Protein AF-A0A7S2FKW4-F1 (afdb_monomer_lite)

Organism: NCBI:txid236787

Structure (mmCIF, N/CA/C/O backbone):
data_AF-A0A7S2FKW4-F1
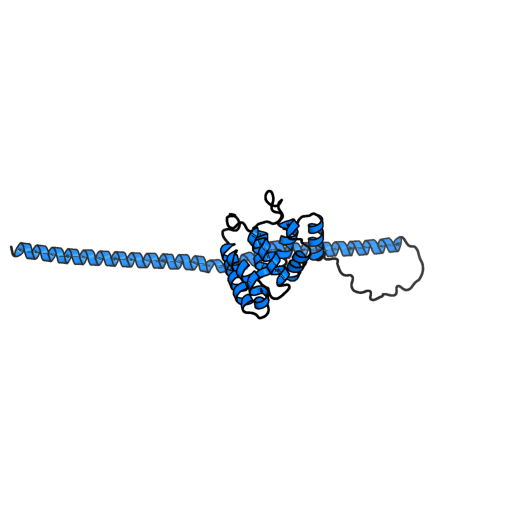#
_entry.id   AF-A0A7S2FKW4-F1
#
loop_
_atom_site.group_PDB
_atom_site.id
_atom_site.type_symbol
_atom_site.label_atom_id
_atom_site.label_alt_id
_atom_site.label_comp_id
_atom_site.label_asym_id
_atom_site.label_entity_id
_atom_site.label_seq_id
_atom_site.pdbx_PDB_ins_code
_atom_site.Cartn_x
_atom_site.Cartn_y
_atom_site.Cartn_z
_atom_site.occupancy
_atom_site.B_iso_or_equiv
_atom_site.auth_seq_id
_atom_site.auth_comp_id
_atom_site.auth_asym_id
_atom_site.auth_atom_id
_atom_site.pdbx_PDB_model_num
ATOM 1 N N . VAL A 1 1 ? -53.862 -26.832 60.196 1.00 65.62 1 VAL A N 1
ATOM 2 C CA . VAL A 1 1 ? -53.487 -25.485 59.704 1.00 65.62 1 VAL A CA 1
ATOM 3 C C . VAL A 1 1 ? -52.054 -25.126 60.102 1.00 65.62 1 VAL A C 1
ATOM 5 O O . VAL A 1 1 ? -51.226 -25.010 59.213 1.00 65.62 1 VAL A O 1
ATOM 8 N N . ALA A 1 2 ? -51.695 -25.104 61.393 1.00 74.69 2 ALA A N 1
ATOM 9 C CA . ALA A 1 2 ? -50.319 -24.783 61.817 1.00 74.69 2 ALA A CA 1
ATOM 10 C C . ALA A 1 2 ? -49.230 -25.761 61.304 1.00 74.69 2 ALA A C 1
ATOM 12 O O . ALA A 1 2 ? -48.167 -25.339 60.857 1.00 74.69 2 ALA A O 1
ATOM 13 N N . ALA A 1 3 ? -49.502 -27.074 61.305 1.00 78.06 3 ALA A N 1
ATOM 14 C CA . ALA A 1 3 ? -48.545 -28.080 60.823 1.00 78.06 3 ALA A CA 1
ATOM 15 C C . ALA A 1 3 ? -48.296 -28.006 59.301 1.00 78.06 3 ALA A C 1
ATOM 17 O O . ALA A 1 3 ? -47.189 -28.254 58.831 1.00 78.06 3 ALA A O 1
ATOM 18 N N . THR A 1 4 ? -49.321 -27.632 58.529 1.00 78.06 4 THR A N 1
ATOM 19 C CA . THR A 1 4 ? -49.238 -27.462 57.070 1.00 78.06 4 THR A CA 1
ATOM 20 C C . THR A 1 4 ? -48.454 -26.205 56.681 1.00 78.06 4 THR A C 1
ATOM 22 O O . THR A 1 4 ? -47.657 -26.261 55.749 1.00 78.06 4 THR A O 1
ATOM 25 N N . GLU A 1 5 ? -48.586 -25.104 57.428 1.00 83.25 5 GLU A N 1
ATOM 26 C CA . GLU A 1 5 ? -47.791 -23.881 57.214 1.00 83.25 5 GLU A CA 1
ATOM 27 C C . GLU A 1 5 ? -46.309 -24.069 57.582 1.00 83.25 5 GLU A C 1
ATOM 29 O O . GLU A 1 5 ? -45.418 -23.586 56.879 1.00 83.25 5 GLU A O 1
ATOM 34 N N . GLN A 1 6 ? -46.015 -24.837 58.638 1.00 86.06 6 GLN A N 1
ATOM 35 C CA . GLN A 1 6 ? -44.636 -25.210 58.979 1.00 86.06 6 GLN A CA 1
ATOM 36 C C . GLN A 1 6 ? -43.982 -26.097 57.912 1.00 86.06 6 GLN A C 1
ATOM 38 O O . GLN A 1 6 ? -42.795 -25.940 57.618 1.00 86.06 6 GLN A O 1
ATOM 43 N N . LEU A 1 7 ? -44.737 -27.018 57.309 1.00 86.44 7 LEU A N 1
ATOM 44 C CA . LEU A 1 7 ? -44.245 -27.850 56.209 1.00 86.44 7 LEU A CA 1
ATOM 45 C C . LEU A 1 7 ? -43.941 -27.017 54.960 1.00 86.44 7 LEU A C 1
ATOM 47 O O . LEU A 1 7 ? -42.866 -27.179 54.383 1.00 86.44 7 LEU A O 1
ATOM 51 N N . LEU A 1 8 ? -44.834 -26.092 54.594 1.00 87.56 8 LEU A N 1
ATOM 52 C CA . LEU A 1 8 ? -44.666 -25.216 53.432 1.00 87.56 8 LEU A CA 1
ATOM 53 C C . LEU A 1 8 ? -43.416 -24.332 53.568 1.00 87.56 8 LEU A C 1
ATOM 55 O O . LEU A 1 8 ? -42.546 -24.348 52.702 1.00 87.56 8 LEU A O 1
ATOM 59 N N . THR A 1 9 ? -43.260 -23.662 54.710 1.00 89.88 9 THR A N 1
ATOM 60 C CA . THR A 1 9 ? -42.086 -22.815 54.992 1.00 89.88 9 THR A CA 1
ATOM 61 C C . THR A 1 9 ? -40.782 -23.614 55.074 1.00 89.88 9 THR A C 1
ATOM 63 O O . THR A 1 9 ? -39.717 -23.134 54.675 1.00 89.88 9 THR A O 1
ATOM 66 N N . THR A 1 10 ? -40.835 -24.861 55.552 1.00 89.25 10 THR A N 1
ATOM 67 C CA . THR A 1 10 ? -39.671 -25.761 55.561 1.00 89.25 10 THR A CA 1
ATOM 68 C C . THR A 1 10 ? -39.293 -26.206 54.148 1.00 89.25 10 THR A C 1
ATOM 70 O O . THR A 1 10 ? -38.102 -26.255 53.823 1.00 89.25 10 THR A O 1
ATOM 73 N N . MET A 1 11 ? -40.281 -26.505 53.300 1.00 90.44 11 MET A N 1
ATOM 74 C CA . MET A 1 11 ? -40.066 -26.837 51.892 1.00 90.44 11 MET A CA 1
ATOM 75 C C . MET A 1 11 ? -39.492 -25.650 51.120 1.00 90.44 11 MET A C 1
ATOM 77 O O . MET A 1 11 ? -38.483 -25.834 50.447 1.00 90.44 11 MET A O 1
ATOM 81 N N . GLU A 1 12 ? -40.030 -24.441 51.291 1.00 89.50 12 GLU A N 1
ATOM 82 C CA . GLU A 1 12 ? -39.501 -23.215 50.678 1.00 89.50 12 GLU A CA 1
ATOM 83 C C . GLU A 1 12 ? -38.045 -22.966 51.072 1.00 89.50 12 GLU A C 1
ATOM 85 O O . GLU A 1 12 ? -37.191 -22.782 50.207 1.00 89.50 12 GLU A O 1
ATOM 90 N N . LYS A 1 13 ? -37.707 -23.063 52.366 1.00 91.50 13 LYS A N 1
ATOM 91 C CA . LYS A 1 13 ? -36.316 -22.916 52.829 1.00 91.50 13 LYS A CA 1
ATOM 92 C C . LYS A 1 13 ? -35.380 -23.959 52.225 1.00 91.50 13 LYS A C 1
ATOM 94 O O . LYS A 1 13 ? -34.220 -23.648 51.951 1.00 91.50 13 LYS A O 1
ATOM 99 N N . ARG A 1 14 ? -35.839 -25.204 52.057 1.00 90.06 14 ARG A N 1
ATOM 100 C CA . ARG A 1 14 ? -35.043 -26.275 51.437 1.00 90.06 14 ARG A CA 1
ATOM 101 C C . ARG A 1 14 ? -34.868 -26.045 49.940 1.00 90.06 14 ARG A C 1
ATOM 103 O O . ARG A 1 14 ? -33.741 -26.144 49.464 1.00 90.06 14 ARG A O 1
ATOM 110 N N . LEU A 1 15 ? -35.936 -25.677 49.238 1.00 90.69 15 LEU A N 1
ATOM 111 C CA . LEU A 1 15 ? -35.910 -25.326 47.820 1.00 90.69 15 LEU A CA 1
ATOM 112 C C . LEU A 1 15 ? -34.975 -24.147 47.573 1.00 90.69 15 LEU A C 1
ATOM 114 O O . LEU A 1 15 ? -34.072 -24.249 46.755 1.00 90.69 15 LEU A O 1
ATOM 118 N N . GLN A 1 16 ? -35.104 -23.071 48.344 1.00 90.44 16 GLN A N 1
ATOM 119 C CA . GLN A 1 16 ? -34.282 -21.879 48.186 1.00 90.44 16 GLN A CA 1
ATOM 120 C C . GLN A 1 16 ? -32.801 -22.169 48.449 1.00 90.44 16 GLN A C 1
ATOM 122 O O . GLN A 1 16 ? -31.945 -21.726 47.686 1.00 90.44 16 GLN A O 1
ATOM 127 N N . LYS A 1 17 ? -32.477 -22.972 49.472 1.00 90.12 17 LYS A N 1
ATOM 128 C CA . LYS A 1 17 ? -31.100 -23.435 49.709 1.00 90.12 17 LYS A CA 1
ATOM 129 C C . LYS A 1 17 ? -30.574 -24.301 48.563 1.00 90.12 17 LYS A C 1
ATOM 131 O O . LYS A 1 17 ? -29.445 -24.084 48.135 1.00 90.12 17 LYS A O 1
ATOM 136 N N . SER A 1 18 ? -31.382 -25.239 48.069 1.00 88.94 18 SER A N 1
ATOM 137 C CA . SER A 1 18 ? -31.011 -26.134 46.968 1.00 88.94 18 SER A CA 1
ATOM 138 C C . SER A 1 18 ? -30.759 -25.353 45.680 1.00 88.94 18 SER A C 1
ATOM 140 O O . SER A 1 18 ? -29.703 -25.492 45.075 1.00 88.94 18 SER A O 1
ATOM 142 N N . VAL A 1 19 ? -31.683 -24.466 45.306 1.00 90.75 19 VAL A N 1
ATOM 143 C CA . VAL A 1 19 ? -31.583 -23.624 44.108 1.00 90.75 19 VAL A CA 1
ATOM 144 C C . VAL A 1 19 ? -30.382 -22.684 44.204 1.00 90.75 19 VAL A C 1
ATOM 146 O O . VAL A 1 19 ? -29.618 -22.565 43.253 1.00 90.75 19 VAL A O 1
ATOM 149 N N . THR A 1 20 ? -30.145 -22.061 45.364 1.00 87.19 20 THR A N 1
ATOM 150 C CA . THR A 1 20 ? -28.995 -21.153 45.543 1.00 87.19 20 THR A CA 1
ATOM 151 C C . THR A 1 20 ? -27.659 -21.896 45.449 1.00 87.19 20 THR A C 1
ATOM 153 O O . THR A 1 20 ? -26.687 -21.359 44.916 1.00 87.19 20 THR A O 1
ATOM 156 N N . ALA A 1 21 ? -27.589 -23.127 45.965 1.00 89.75 21 ALA A N 1
ATOM 157 C CA . ALA A 1 21 ? -26.397 -23.961 45.854 1.00 89.75 21 ALA A CA 1
ATOM 158 C C . ALA A 1 21 ? -26.133 -24.375 44.399 1.00 89.75 21 ALA A C 1
ATOM 160 O O . ALA A 1 21 ? -24.995 -24.267 43.939 1.00 89.75 21 ALA A O 1
ATOM 161 N N . GLU A 1 22 ? -27.181 -24.758 43.669 1.00 87.62 22 GLU A N 1
ATOM 162 C CA . GLU A 1 22 ? -27.084 -25.183 42.271 1.00 87.62 22 GLU A CA 1
ATOM 163 C C . GLU A 1 22 ? -26.661 -24.031 41.349 1.00 87.62 22 GLU A C 1
ATOM 165 O O . GLU A 1 22 ? -25.729 -24.171 40.560 1.00 87.62 22 GLU A O 1
ATOM 170 N N . VAL A 1 23 ? -27.259 -22.846 41.511 1.00 89.56 23 VAL A N 1
ATOM 171 C CA . VAL A 1 23 ? -26.887 -21.642 40.744 1.00 89.56 23 VAL A CA 1
ATOM 172 C C . VAL A 1 23 ? -25.431 -21.247 41.005 1.00 89.56 23 VAL A C 1
ATOM 174 O O . VAL A 1 23 ? -24.698 -20.900 40.080 1.00 89.56 23 VAL A O 1
ATOM 177 N N . ARG A 1 24 ? -24.970 -21.335 42.259 1.00 88.62 24 ARG A N 1
ATOM 178 C CA . ARG A 1 24 ? -23.573 -21.043 42.612 1.00 88.62 24 ARG A CA 1
ATOM 179 C C . ARG A 1 24 ? -22.604 -22.064 42.009 1.00 88.62 24 ARG A C 1
ATOM 181 O O . ARG A 1 24 ? -21.523 -21.683 41.565 1.00 88.62 24 ARG A O 1
ATOM 188 N N . SER A 1 25 ? -22.987 -23.338 42.012 1.00 89.81 25 SER A N 1
ATOM 189 C CA . SER A 1 25 ? -22.244 -24.439 41.391 1.00 89.81 25 SER A CA 1
ATOM 190 C C . SER A 1 25 ? -22.067 -24.201 39.887 1.00 89.81 25 SER A C 1
ATOM 192 O O . SER A 1 25 ? -20.937 -24.156 39.396 1.00 89.81 25 SER A O 1
ATOM 194 N N . GLN A 1 26 ? -23.171 -23.925 39.191 1.00 89.56 26 GLN A N 1
ATOM 195 C CA . GLN A 1 26 ? -23.210 -23.597 37.764 1.00 89.56 26 GLN A CA 1
ATOM 196 C C . GLN A 1 26 ? -22.309 -22.405 37.427 1.00 89.56 26 GLN A C 1
ATOM 198 O O . GLN A 1 26 ? -21.470 -22.493 36.532 1.00 89.56 26 GLN A O 1
ATOM 203 N N . PHE A 1 27 ? -22.409 -21.313 38.192 1.00 87.00 27 PHE A N 1
ATOM 204 C CA . PHE A 1 27 ? -21.584 -20.124 37.974 1.00 87.00 27 PHE A CA 1
ATOM 205 C C . PHE A 1 27 ? -20.086 -20.425 38.115 1.00 87.00 27 PHE A C 1
ATOM 207 O O . PHE A 1 27 ? -19.280 -20.002 37.288 1.00 87.00 27 PHE A O 1
ATOM 214 N N . LYS A 1 28 ? -19.707 -21.208 39.131 1.00 88.31 28 LYS A N 1
ATOM 215 C CA . LYS A 1 28 ? -18.310 -21.589 39.364 1.00 88.31 28 LYS A CA 1
ATOM 216 C C . LYS A 1 28 ? -17.766 -22.490 38.252 1.00 88.31 28 LYS A C 1
ATOM 218 O O . LYS A 1 28 ? -16.628 -22.304 37.828 1.00 88.31 28 LYS A O 1
ATOM 223 N N . SER A 1 29 ? -18.577 -23.428 37.763 1.00 87.81 29 SER A N 1
ATOM 224 C CA . SER A 1 29 ? -18.227 -24.293 36.630 1.00 87.81 29 SER A CA 1
ATOM 225 C C . SER A 1 29 ? -18.032 -23.486 35.342 1.00 87.81 29 SER A C 1
ATOM 227 O O . SER A 1 29 ? -17.022 -23.646 34.656 1.00 87.81 29 SER A O 1
ATOM 229 N N . MET A 1 30 ? -18.943 -22.552 35.059 1.00 86.12 30 MET A N 1
ATOM 230 C CA . MET A 1 30 ? -18.857 -21.672 33.894 1.00 86.12 30 MET A CA 1
ATOM 231 C C . MET A 1 30 ? -17.613 -20.778 33.947 1.00 86.12 30 MET A C 1
ATOM 233 O O . MET A 1 30 ? -16.905 -20.662 32.948 1.00 86.12 30 MET A O 1
ATOM 237 N N . GLN A 1 31 ? -17.291 -20.213 35.114 1.00 87.06 31 GLN A N 1
ATOM 238 C CA . GLN A 1 31 ? -16.082 -19.409 35.304 1.00 87.06 31 GLN A CA 1
ATOM 239 C C . GLN A 1 31 ? -14.805 -20.220 35.029 1.00 87.06 31 GLN A C 1
ATOM 241 O O . GLN A 1 31 ? -13.921 -19.750 34.317 1.00 87.06 31 GLN A O 1
ATOM 246 N N . GLN A 1 32 ? -14.721 -21.454 35.538 1.00 89.31 32 GLN A N 1
ATOM 247 C CA . GLN A 1 32 ? -13.567 -22.332 35.303 1.00 89.31 32 GLN A CA 1
ATOM 248 C C . GLN A 1 32 ? -13.424 -22.731 33.830 1.00 89.31 32 GLN A C 1
ATOM 250 O O . GLN A 1 32 ? -12.310 -22.781 33.311 1.00 89.31 32 GLN A O 1
ATOM 255 N N . SER A 1 33 ? -14.541 -22.987 33.143 1.00 89.69 33 SER A N 1
ATOM 256 C CA . SER A 1 33 ? -14.531 -23.295 31.711 1.00 89.69 33 SER A CA 1
ATOM 257 C C . SER A 1 33 ? -14.061 -22.100 30.875 1.00 89.69 33 SER A C 1
ATOM 259 O O . SER A 1 33 ? -13.232 -22.269 29.980 1.00 89.69 33 SER A O 1
ATOM 261 N N . LEU A 1 34 ? -14.532 -20.891 31.203 1.00 81.56 34 LEU A N 1
ATOM 262 C CA . LEU A 1 34 ? -14.135 -19.660 30.521 1.00 81.56 34 LEU A CA 1
ATOM 263 C C . LEU A 1 34 ? -12.643 -19.360 30.725 1.00 81.56 34 LEU A C 1
ATOM 265 O O . LEU A 1 34 ? -11.935 -19.095 29.758 1.00 81.56 34 LEU A O 1
ATOM 269 N N . GLU A 1 35 ? -12.143 -19.471 31.960 1.00 81.06 35 GLU A N 1
ATOM 270 C CA . GLU A 1 35 ? -10.714 -19.305 32.258 1.00 81.06 35 GLU A CA 1
ATOM 271 C C . GLU A 1 35 ? -9.844 -20.319 31.508 1.00 81.06 35 GLU A C 1
ATOM 273 O O . GLU A 1 35 ? -8.767 -19.966 31.029 1.00 81.06 35 GLU A O 1
ATOM 278 N N . GLY A 1 36 ? -10.299 -21.571 31.398 1.00 84.62 36 GLY A N 1
ATOM 279 C CA . GLY A 1 36 ? -9.604 -22.611 30.642 1.00 84.62 36 GLY A CA 1
ATOM 280 C C . GLY A 1 36 ? -9.488 -22.268 29.158 1.00 84.62 36 GLY A C 1
ATOM 281 O O . GLY A 1 36 ? -8.389 -22.324 28.612 1.00 84.62 36 GLY A O 1
ATOM 282 N N . LYS A 1 37 ? -10.599 -21.848 28.537 1.00 82.25 37 LYS A N 1
ATOM 283 C CA . LYS A 1 37 ? -10.641 -21.459 27.118 1.00 82.25 37 LYS A CA 1
ATOM 284 C C . LYS A 1 37 ? -9.804 -20.220 26.816 1.00 82.25 37 LYS A C 1
ATOM 286 O O . LYS A 1 37 ? -9.039 -20.225 25.862 1.00 82.25 37 LYS A O 1
ATOM 291 N N . ILE A 1 38 ? -9.885 -19.188 27.658 1.00 79.31 38 ILE A N 1
ATOM 292 C CA . ILE A 1 38 ? -9.076 -17.972 27.483 1.00 79.31 38 ILE A CA 1
ATOM 293 C C . ILE A 1 38 ? -7.587 -18.313 27.593 1.00 79.31 38 ILE A C 1
ATOM 295 O O . ILE A 1 38 ? -6.786 -17.860 26.783 1.00 79.31 38 ILE A O 1
ATOM 299 N N . LYS A 1 39 ? -7.194 -19.151 28.562 1.00 78.44 39 LYS A N 1
ATOM 300 C CA . LYS A 1 39 ? -5.793 -19.576 28.706 1.00 78.44 39 LYS A CA 1
ATOM 301 C C . LYS A 1 39 ? -5.299 -20.414 27.528 1.00 78.44 39 LYS A C 1
ATOM 303 O O . LYS A 1 39 ? -4.112 -20.324 27.217 1.00 78.44 39 LYS A O 1
ATOM 308 N N . SER A 1 40 ? -6.151 -21.235 26.911 1.00 76.12 40 SER A N 1
ATOM 309 C CA . SER A 1 40 ? -5.763 -22.010 25.729 1.00 76.12 40 SER A CA 1
ATOM 310 C C . SER A 1 40 ? -5.659 -21.135 24.483 1.00 76.12 40 SER A C 1
ATOM 312 O O . SER A 1 40 ? -4.631 -21.199 23.821 1.00 76.12 40 SER A O 1
ATOM 314 N N . GLU A 1 41 ? -6.640 -20.267 24.219 1.00 69.69 41 GLU A N 1
ATOM 315 C CA . GLU A 1 41 ? -6.605 -19.369 23.053 1.00 69.69 41 GLU A CA 1
ATOM 316 C C . GLU A 1 41 ? -5.450 -18.368 23.137 1.00 69.69 41 GLU A C 1
ATOM 318 O O . GLU A 1 41 ? -4.701 -18.204 22.180 1.00 69.69 41 GLU A O 1
ATOM 323 N N . VAL A 1 42 ? -5.221 -17.751 24.301 1.00 71.38 42 VAL A N 1
ATOM 324 C CA . VAL A 1 42 ? -4.089 -16.826 24.483 1.00 71.38 42 VAL A CA 1
ATOM 325 C C . VAL A 1 42 ? -2.750 -17.546 24.310 1.00 71.38 42 VAL A C 1
ATOM 327 O O . VAL A 1 42 ? -1.811 -16.970 23.774 1.00 71.38 42 VAL A O 1
ATOM 330 N N . ARG A 1 43 ? -2.639 -18.814 24.729 1.00 68.69 43 ARG A N 1
ATOM 331 C CA . ARG A 1 43 ? -1.418 -19.607 24.523 1.00 68.69 43 ARG A CA 1
ATOM 332 C C . ARG A 1 43 ? -1.186 -19.924 23.048 1.00 68.69 43 ARG A C 1
ATOM 334 O O . ARG A 1 43 ? -0.039 -19.890 22.623 1.00 68.69 43 ARG A O 1
ATOM 341 N N . GLU A 1 44 ? -2.235 -20.234 22.298 1.00 61.38 44 GLU A N 1
ATOM 342 C CA . GLU A 1 44 ? -2.154 -20.514 20.861 1.00 61.38 44 GLU A CA 1
ATOM 343 C C . GLU A 1 44 ? -1.752 -19.262 20.067 1.00 61.38 44 GLU A C 1
ATOM 345 O O . GLU A 1 44 ? -0.860 -19.329 19.227 1.00 61.38 44 GLU A O 1
ATOM 350 N N . VAL A 1 45 ? -2.305 -18.099 20.427 1.00 57.97 45 VAL A N 1
ATOM 351 C CA . VAL A 1 45 ? -1.944 -16.798 19.837 1.00 57.97 45 VAL A CA 1
ATOM 352 C C . VAL A 1 45 ? -0.524 -16.359 20.218 1.00 57.97 45 VAL A C 1
ATOM 354 O O . VAL A 1 45 ? 0.180 -15.786 19.401 1.00 57.97 45 VAL A O 1
ATOM 357 N N . LEU A 1 46 ? -0.051 -16.632 21.437 1.00 57.38 46 LEU A N 1
ATOM 358 C CA . LEU A 1 46 ? 1.331 -16.302 21.822 1.00 57.38 46 LEU A CA 1
ATOM 359 C C . LEU A 1 46 ? 2.358 -17.288 21.244 1.00 57.38 46 LEU A C 1
ATOM 361 O O . LEU A 1 46 ? 3.503 -16.917 21.002 1.00 57.38 46 LEU A O 1
ATOM 365 N N . ALA A 1 47 ? 1.960 -18.535 20.981 1.00 59.28 47 ALA A N 1
ATOM 366 C CA . ALA A 1 47 ? 2.798 -19.511 20.288 1.00 59.28 47 ALA A CA 1
ATOM 367 C C . ALA A 1 47 ? 2.974 -19.190 18.789 1.00 59.28 47 ALA A C 1
ATOM 369 O O . ALA A 1 47 ? 3.835 -19.780 18.139 1.00 59.28 47 ALA A O 1
ATOM 370 N N . SER A 1 48 ? 2.209 -18.240 18.235 1.00 53.12 48 SER A N 1
ATOM 371 C CA . SER A 1 48 ? 2.344 -17.809 16.842 1.00 53.12 48 SER A CA 1
ATOM 372 C C . SER A 1 48 ? 3.456 -16.775 16.596 1.00 53.12 48 SER A C 1
ATOM 374 O O . SER A 1 48 ? 3.608 -16.334 15.460 1.00 53.12 48 SER A O 1
ATOM 376 N N . GLU A 1 49 ? 4.268 -16.398 17.596 1.00 48.38 49 GLU A N 1
ATOM 377 C CA . GLU A 1 49 ? 5.455 -15.542 17.380 1.00 48.38 49 GLU A CA 1
ATOM 378 C C . GLU A 1 49 ? 6.690 -16.314 16.855 1.00 48.38 49 GLU A C 1
ATOM 380 O O . GLU A 1 49 ? 7.440 -15.794 16.026 1.00 48.38 49 GLU A O 1
ATOM 385 N N . GLU A 1 50 ? 6.888 -17.578 17.251 1.00 51.91 50 GLU A N 1
ATOM 386 C CA . GLU A 1 50 ? 7.961 -18.451 16.730 1.00 51.91 50 GLU A CA 1
ATOM 387 C C . GLU A 1 50 ? 7.902 -18.758 15.216 1.00 51.91 50 GLU A C 1
ATOM 389 O O . GLU A 1 50 ? 8.965 -18.761 14.579 1.00 51.91 50 GLU A O 1
ATOM 394 N N . PRO A 1 51 ? 6.732 -18.983 14.580 1.00 56.34 51 PRO A N 1
ATOM 395 C CA . PRO A 1 51 ? 6.674 -19.267 13.150 1.00 56.34 51 PRO A CA 1
ATOM 396 C C . PRO A 1 51 ? 7.115 -18.093 12.275 1.00 56.34 51 PRO A C 1
ATOM 398 O O . PRO A 1 51 ? 7.508 -18.336 11.143 1.00 56.34 51 PRO A O 1
ATOM 401 N N . VAL A 1 52 ? 7.131 -16.846 12.761 1.00 57.91 52 VAL A N 1
ATOM 402 C CA . VAL A 1 52 ? 7.584 -15.700 11.950 1.00 57.91 52 VAL A CA 1
ATOM 403 C C . VAL A 1 52 ? 9.099 -15.728 11.761 1.00 57.91 52 VAL A C 1
ATOM 405 O O . VAL A 1 52 ? 9.586 -15.571 10.643 1.00 57.91 52 VAL A O 1
ATOM 408 N N . VAL A 1 53 ? 9.861 -15.987 12.829 1.00 57.88 53 VAL A N 1
ATOM 409 C CA . VAL A 1 53 ? 11.326 -16.123 12.741 1.00 57.88 53 VAL A CA 1
ATOM 410 C C . VAL A 1 53 ? 11.702 -17.415 12.014 1.00 57.88 53 VAL A C 1
ATOM 412 O O . VAL A 1 53 ? 12.649 -17.416 11.226 1.00 57.88 53 VAL A O 1
ATOM 415 N N . ALA A 1 54 ? 10.948 -18.499 12.223 1.00 63.75 54 ALA A N 1
ATOM 416 C CA . ALA A 1 54 ? 11.149 -19.752 11.499 1.00 63.75 54 ALA A CA 1
ATOM 417 C C . ALA A 1 54 ? 10.855 -19.602 9.996 1.00 63.75 54 ALA A C 1
ATOM 419 O O . ALA A 1 54 ? 11.693 -19.994 9.189 1.00 63.75 54 ALA A O 1
ATOM 420 N N . ALA A 1 55 ? 9.741 -18.966 9.620 1.00 61.34 55 ALA A N 1
ATOM 421 C CA . ALA A 1 55 ? 9.389 -18.682 8.230 1.00 61.34 55 ALA A CA 1
ATOM 422 C C . ALA A 1 55 ? 10.385 -17.714 7.586 1.00 61.34 55 ALA A C 1
ATOM 424 O O . ALA A 1 55 ? 10.816 -17.941 6.464 1.00 61.34 55 ALA A O 1
ATOM 425 N N . PHE A 1 56 ? 10.839 -16.684 8.304 1.00 65.62 56 PHE A N 1
ATOM 426 C CA . PHE A 1 56 ? 11.878 -15.778 7.812 1.00 65.62 56 PHE A CA 1
ATOM 427 C C . PHE A 1 56 ? 13.209 -16.502 7.571 1.00 65.62 56 PHE A C 1
ATOM 429 O O . PHE A 1 56 ? 13.844 -16.318 6.530 1.00 65.62 56 PHE A O 1
ATOM 436 N N . ARG A 1 57 ? 13.625 -17.368 8.507 1.00 67.69 57 ARG A N 1
ATOM 437 C CA . ARG A 1 57 ? 14.819 -18.208 8.352 1.00 67.69 57 ARG A CA 1
ATOM 438 C C . ARG A 1 57 ? 14.663 -19.174 7.181 1.00 67.69 57 ARG A C 1
ATOM 440 O O . ARG A 1 57 ? 15.621 -19.359 6.438 1.00 67.69 57 ARG A O 1
ATOM 447 N N . GLN A 1 58 ? 13.479 -19.748 7.001 1.00 69.62 58 GLN A N 1
ATOM 448 C CA . GLN A 1 58 ? 13.171 -20.645 5.895 1.00 69.62 58 GLN A CA 1
ATOM 449 C C . GLN A 1 58 ? 13.211 -19.910 4.548 1.00 69.62 58 GLN A C 1
ATOM 451 O O . GLN A 1 58 ? 13.900 -20.370 3.646 1.00 69.62 58 GLN A O 1
ATOM 456 N N . SER A 1 59 ? 12.625 -18.715 4.440 1.00 57.19 59 SER A N 1
ATOM 457 C CA . SER A 1 59 ? 12.721 -17.871 3.239 1.00 57.19 59 SER A CA 1
ATOM 458 C C . SER A 1 59 ? 14.166 -17.502 2.897 1.00 57.19 59 SER A C 1
ATOM 460 O O . SER A 1 59 ? 14.556 -17.512 1.731 1.00 57.19 59 SER A O 1
ATOM 462 N N . PHE A 1 60 ? 15.005 -17.226 3.901 1.00 65.81 60 PHE A N 1
ATOM 463 C CA . PHE A 1 60 ? 16.433 -17.002 3.665 1.00 65.81 60 PHE A CA 1
ATOM 464 C C . PHE A 1 60 ? 17.151 -18.263 3.168 1.00 65.81 60 PHE A C 1
ATOM 466 O O . PHE A 1 60 ? 17.990 -18.172 2.273 1.00 65.81 60 PHE A O 1
ATOM 473 N N . GLN A 1 61 ? 16.828 -19.430 3.729 1.00 69.25 61 GLN A N 1
ATOM 474 C CA . GLN A 1 61 ? 17.464 -20.700 3.373 1.00 69.25 61 GLN A CA 1
ATOM 475 C C . GLN A 1 61 ? 17.015 -21.255 2.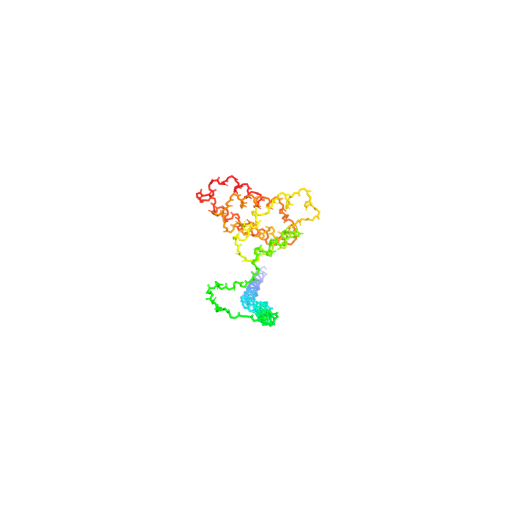018 1.00 69.25 61 GLN A C 1
ATOM 477 O O . GLN A 1 61 ? 17.830 -21.861 1.329 1.00 69.25 61 GLN A O 1
ATOM 482 N N . GLU A 1 62 ? 15.759 -21.043 1.629 1.00 63.44 62 GLU A N 1
ATOM 483 C CA . GLU A 1 62 ? 15.188 -21.604 0.400 1.00 63.44 62 GLU A CA 1
ATOM 484 C C . GLU A 1 62 ? 15.262 -20.646 -0.793 1.00 63.44 62 GLU A C 1
ATOM 486 O O . GLU A 1 62 ? 15.373 -21.108 -1.926 1.00 63.44 62 GLU A O 1
ATOM 491 N N . LEU A 1 63 ? 15.239 -19.327 -0.566 1.00 56.69 63 LEU A N 1
ATOM 492 C CA . LEU A 1 63 ? 15.205 -18.343 -1.653 1.00 56.69 63 LEU A CA 1
ATOM 493 C C . LEU A 1 63 ? 16.496 -17.528 -1.764 1.00 56.69 63 LEU A C 1
ATOM 495 O O . LEU A 1 63 ? 17.055 -17.394 -2.853 1.00 56.69 63 LEU A O 1
ATOM 499 N N . ILE A 1 64 ? 16.992 -16.981 -0.649 1.00 60.44 64 ILE A N 1
ATOM 500 C CA . ILE A 1 64 ? 18.107 -16.020 -0.691 1.00 60.44 64 ILE A CA 1
ATOM 501 C C . ILE A 1 64 ? 19.456 -16.730 -0.857 1.00 60.44 64 ILE A C 1
ATOM 503 O O . ILE A 1 64 ? 20.223 -16.370 -1.742 1.00 60.44 64 ILE A O 1
ATOM 507 N N . ILE A 1 65 ? 19.763 -17.767 -0.074 1.00 65.88 65 ILE A N 1
ATOM 508 C CA . ILE A 1 65 ? 21.059 -18.467 -0.198 1.00 65.88 65 ILE A CA 1
ATOM 509 C C . ILE A 1 65 ? 21.243 -19.098 -1.593 1.00 65.88 65 ILE A C 1
ATOM 511 O O . ILE A 1 65 ? 22.276 -18.836 -2.213 1.00 65.88 65 ILE A O 1
ATOM 515 N N . PRO A 1 66 ? 20.261 -19.837 -2.151 1.00 63.41 66 PRO A N 1
ATOM 516 C CA . PRO A 1 66 ? 20.426 -20.465 -3.461 1.00 63.41 66 PRO A CA 1
ATOM 517 C C . PRO A 1 66 ? 20.527 -19.452 -4.606 1.00 63.41 66 PRO A C 1
ATOM 519 O O . PRO A 1 66 ? 21.258 -19.682 -5.568 1.00 63.41 66 PRO A O 1
ATOM 522 N N . SER A 1 67 ? 19.830 -18.313 -4.512 1.00 57.72 67 SER A N 1
ATOM 523 C CA . SER A 1 67 ? 19.926 -17.256 -5.526 1.00 57.72 67 SER A CA 1
ATOM 524 C C . SER A 1 67 ? 21.289 -16.564 -5.502 1.00 57.72 67 SER A C 1
ATOM 526 O O . SER A 1 67 ? 21.872 -16.344 -6.565 1.00 57.72 67 SER A O 1
ATOM 528 N N . PHE A 1 68 ? 21.852 -16.310 -4.317 1.00 62.06 68 PHE A N 1
ATOM 529 C CA . PHE A 1 68 ? 23.213 -15.788 -4.181 1.00 62.06 68 PHE A CA 1
ATOM 530 C C . PHE A 1 68 ? 24.276 -16.783 -4.653 1.00 62.06 68 PHE A C 1
ATOM 532 O O . PHE A 1 68 ? 25.192 -16.386 -5.375 1.00 62.06 68 PHE A O 1
ATOM 539 N N . GLU A 1 69 ? 24.164 -18.066 -4.302 1.00 68.00 69 GLU A N 1
ATOM 540 C CA . GLU A 1 69 ? 25.082 -19.103 -4.79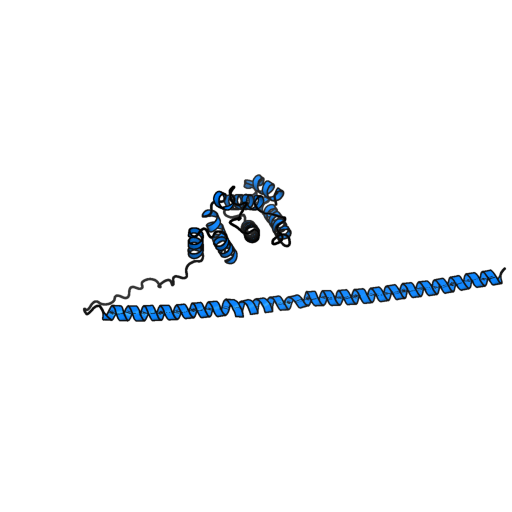1 1.00 68.00 69 GLU A CA 1
ATOM 541 C C . GLU A 1 69 ? 25.029 -19.200 -6.318 1.00 68.00 69 GLU A C 1
ATOM 543 O O . GLU A 1 69 ? 26.062 -19.079 -6.972 1.00 68.00 69 GLU A O 1
ATOM 548 N N . ALA A 1 70 ? 23.833 -19.283 -6.908 1.00 60.69 70 ALA A N 1
ATOM 549 C CA . ALA A 1 70 ? 23.665 -19.342 -8.358 1.00 60.69 70 ALA A CA 1
ATOM 550 C C . ALA A 1 70 ? 24.167 -18.075 -9.073 1.00 60.69 70 ALA A C 1
ATOM 552 O O . ALA A 1 70 ? 24.728 -18.162 -10.167 1.00 60.69 70 ALA A O 1
ATOM 553 N N . ALA A 1 71 ? 23.979 -16.892 -8.483 1.00 50.94 71 ALA A N 1
ATOM 554 C CA . ALA A 1 71 ? 24.519 -15.645 -9.020 1.00 50.94 71 ALA A CA 1
ATOM 555 C C . ALA A 1 71 ? 26.054 -15.635 -8.969 1.00 50.94 71 ALA A C 1
ATOM 557 O O . ALA A 1 71 ? 26.700 -15.309 -9.962 1.00 50.94 71 ALA A O 1
ATOM 558 N N . THR A 1 72 ? 26.644 -16.073 -7.857 1.00 58.25 72 THR A N 1
ATOM 559 C CA . THR A 1 72 ? 28.103 -16.123 -7.682 1.00 58.25 72 THR A CA 1
ATOM 560 C C . THR A 1 72 ? 28.746 -17.178 -8.589 1.00 58.25 72 THR A C 1
ATOM 562 O O . THR A 1 72 ? 29.816 -16.937 -9.147 1.00 58.25 72 THR A O 1
ATOM 565 N N . GLN A 1 73 ? 28.076 -18.314 -8.812 1.00 62.41 73 GLN A N 1
ATOM 566 C CA . GLN A 1 73 ? 28.499 -19.335 -9.776 1.00 62.41 73 GLN A CA 1
ATOM 567 C C . GLN A 1 73 ? 28.554 -18.760 -11.197 1.00 62.41 73 GLN A C 1
ATOM 569 O O . GLN A 1 73 ? 29.576 -18.874 -11.869 1.00 62.41 73 GLN A O 1
ATOM 574 N N . ARG A 1 74 ? 27.494 -18.054 -11.623 1.00 59.34 74 ARG A N 1
ATOM 575 C CA . ARG A 1 74 ? 27.451 -17.402 -12.943 1.00 59.34 74 ARG A CA 1
ATOM 576 C C . ARG A 1 74 ? 28.523 -16.328 -13.091 1.00 59.34 74 ARG A C 1
ATOM 578 O O . ARG A 1 74 ? 29.099 -16.196 -14.166 1.00 59.34 74 ARG A O 1
ATOM 585 N N . MET A 1 75 ? 28.823 -15.588 -12.024 1.00 52.78 75 MET A N 1
ATOM 586 C CA . MET A 1 75 ? 29.928 -14.624 -12.021 1.00 52.78 75 MET A CA 1
ATOM 587 C C . MET A 1 75 ? 31.282 -15.317 -12.236 1.00 52.78 75 MET A C 1
ATOM 589 O O . MET A 1 75 ? 32.116 -14.807 -12.982 1.00 52.78 75 MET A O 1
ATOM 593 N N . PHE A 1 76 ? 31.499 -16.489 -11.635 1.00 60.56 76 PHE A N 1
ATOM 594 C CA . PHE A 1 76 ? 32.720 -17.274 -11.829 1.00 60.56 76 PHE A CA 1
ATOM 595 C C . PHE A 1 76 ? 32.866 -17.796 -13.261 1.00 60.56 76 PHE A C 1
ATOM 597 O O . PHE A 1 76 ? 33.944 -17.673 -13.847 1.00 60.56 76 PHE A O 1
ATOM 604 N N . ASP A 1 77 ? 31.784 -18.315 -13.837 1.00 61.28 77 ASP A N 1
ATOM 605 C CA . ASP A 1 77 ? 31.779 -18.824 -15.209 1.00 61.28 77 ASP A CA 1
ATOM 606 C C . ASP A 1 77 ? 32.057 -17.702 -16.219 1.00 61.28 77 ASP A C 1
ATOM 608 O O . ASP A 1 77 ? 32.876 -17.860 -17.124 1.00 61.28 77 ASP A O 1
ATOM 612 N N . GLN A 1 78 ? 31.475 -16.518 -16.007 1.00 59.28 78 GLN A N 1
ATOM 613 C CA . GLN A 1 78 ? 31.699 -15.353 -16.867 1.00 59.28 78 GLN A CA 1
ATOM 614 C C . GLN A 1 78 ? 33.135 -14.814 -16.795 1.00 59.28 78 GLN A C 1
ATOM 616 O O . GLN A 1 78 ? 33.696 -14.425 -17.820 1.00 59.28 78 GLN A O 1
ATOM 621 N N . ILE A 1 79 ? 33.758 -14.803 -15.610 1.00 62.97 79 ILE A N 1
ATOM 622 C CA . ILE A 1 79 ? 35.175 -14.427 -15.463 1.00 62.97 79 ILE A CA 1
ATOM 623 C C . ILE A 1 79 ? 36.061 -15.433 -16.200 1.00 62.97 79 ILE A C 1
ATOM 625 O O . ILE A 1 79 ? 36.993 -15.037 -16.904 1.00 62.97 79 ILE A O 1
ATOM 629 N N . ASN A 1 80 ? 35.764 -16.724 -16.064 1.00 61.91 80 ASN A N 1
ATOM 630 C CA . ASN A 1 80 ? 36.514 -17.780 -16.727 1.00 61.91 80 ASN A CA 1
ATOM 631 C C . ASN A 1 80 ? 36.411 -17.660 -18.260 1.00 61.91 80 ASN A C 1
ATOM 633 O O . ASN A 1 80 ? 37.435 -17.682 -18.944 1.00 61.91 80 ASN A O 1
ATOM 637 N N . ASP A 1 81 ? 35.212 -17.413 -18.791 1.00 66.31 81 ASP A N 1
ATOM 638 C CA . ASP A 1 81 ? 34.984 -17.205 -20.225 1.00 66.31 81 ASP A CA 1
ATOM 639 C C . ASP A 1 81 ? 35.682 -15.949 -20.759 1.00 66.31 81 ASP A C 1
ATOM 641 O O . ASP A 1 81 ? 36.318 -15.993 -21.815 1.00 66.31 81 ASP A O 1
ATOM 645 N N . ALA A 1 82 ? 35.631 -14.831 -20.029 1.00 65.88 82 ALA A N 1
ATOM 646 C CA . ALA A 1 82 ? 36.302 -13.594 -20.426 1.00 65.88 82 ALA A CA 1
ATOM 647 C C . ALA A 1 82 ? 37.832 -13.753 -20.482 1.00 65.88 82 ALA A C 1
ATOM 649 O O . ALA A 1 82 ? 38.481 -13.235 -21.395 1.00 65.88 82 ALA A O 1
ATOM 650 N N . VAL A 1 83 ? 38.417 -14.509 -19.546 1.00 67.25 83 VAL A N 1
ATOM 651 C CA . VAL A 1 83 ? 39.856 -14.812 -19.530 1.00 67.25 83 VAL A CA 1
ATOM 652 C C . VAL A 1 83 ? 40.237 -15.741 -20.682 1.00 67.25 83 VAL A C 1
ATOM 654 O O . VAL A 1 83 ? 41.210 -15.465 -21.388 1.00 67.25 83 VAL A O 1
ATOM 657 N N . VAL A 1 84 ? 39.467 -16.806 -20.923 1.00 70.75 84 VAL A N 1
ATOM 658 C CA . VAL A 1 84 ? 39.698 -17.734 -22.043 1.00 70.75 84 VAL A CA 1
ATOM 659 C C . VAL A 1 84 ? 39.609 -16.998 -23.378 1.00 70.75 84 VAL A C 1
ATOM 661 O O . VAL A 1 84 ? 40.464 -17.183 -24.248 1.00 70.75 84 VAL A O 1
ATOM 664 N N . LYS A 1 85 ? 38.627 -16.104 -23.523 1.00 68.31 85 LYS A N 1
ATOM 665 C CA . LYS A 1 85 ? 38.433 -15.303 -24.731 1.00 68.31 85 LYS A CA 1
ATOM 666 C C . LYS A 1 85 ? 39.563 -14.289 -24.940 1.00 68.31 85 LYS A C 1
ATOM 668 O O . LYS A 1 85 ? 40.106 -14.227 -26.039 1.00 68.31 85 LYS A O 1
ATOM 673 N N . GLY A 1 86 ? 40.016 -13.597 -23.890 1.00 64.31 86 GLY A N 1
ATOM 674 C CA . GLY A 1 86 ? 41.164 -12.682 -23.964 1.00 64.31 86 GLY A CA 1
ATOM 675 C C . GLY A 1 86 ? 42.498 -13.376 -24.287 1.00 64.31 86 GLY A C 1
ATOM 676 O O . GLY A 1 86 ? 43.341 -12.818 -24.997 1.00 64.31 86 GLY A O 1
ATOM 677 N N . VAL A 1 87 ? 42.689 -14.619 -23.828 1.00 68.50 87 VAL A N 1
ATOM 678 C CA . VAL A 1 87 ? 43.851 -15.454 -24.187 1.00 68.50 87 VAL A CA 1
ATOM 679 C C . VAL A 1 87 ? 43.769 -15.931 -25.640 1.00 68.50 87 VAL A C 1
ATOM 681 O O . VAL A 1 87 ? 44.774 -15.887 -26.351 1.00 68.50 87 VAL A O 1
ATOM 684 N N . ALA A 1 88 ? 42.587 -16.335 -26.114 1.00 61.62 88 ALA A N 1
ATOM 685 C CA . ALA A 1 88 ? 42.377 -16.750 -27.502 1.00 61.62 88 ALA A CA 1
ATOM 686 C C . ALA A 1 88 ? 42.562 -15.586 -28.498 1.00 61.62 88 ALA A C 1
ATOM 688 O O . ALA A 1 88 ? 43.210 -15.753 -29.532 1.00 61.62 88 ALA A O 1
ATOM 689 N N . GLU A 1 89 ? 42.075 -14.389 -28.162 1.00 59.38 89 GLU A N 1
ATOM 690 C CA . GLU A 1 89 ? 42.252 -13.163 -28.956 1.00 59.38 89 GLU A CA 1
ATOM 691 C C . GLU A 1 89 ? 43.727 -12.714 -29.005 1.00 59.38 89 GLU A C 1
ATOM 693 O O . GLU A 1 89 ? 44.214 -12.247 -30.039 1.00 59.38 89 GLU A O 1
ATOM 698 N N . SER A 1 90 ? 44.484 -12.958 -27.929 1.00 54.16 90 SER A N 1
ATOM 699 C CA . SER A 1 90 ? 45.931 -12.699 -27.880 1.00 54.16 90 SER A CA 1
ATOM 700 C C . SER A 1 90 ? 46.761 -13.702 -28.695 1.00 54.16 90 SER A C 1
ATOM 702 O O . SER A 1 90 ? 47.865 -13.375 -29.124 1.00 54.16 90 SER A O 1
ATOM 704 N N . ALA A 1 91 ? 46.245 -14.909 -28.947 1.00 56.03 91 ALA A N 1
ATOM 705 C CA . ALA A 1 91 ? 46.907 -15.922 -29.773 1.00 56.03 91 ALA A CA 1
ATOM 706 C C . ALA A 1 91 ? 46.632 -15.752 -31.282 1.00 56.03 91 ALA A C 1
ATOM 708 O O . ALA A 1 91 ? 47.451 -16.162 -32.104 1.00 56.03 91 ALA A O 1
ATOM 709 N N . ALA A 1 92 ? 45.511 -15.123 -31.656 1.00 53.38 92 ALA A N 1
ATOM 710 C CA . ALA A 1 92 ? 45.124 -14.895 -33.052 1.00 53.38 92 ALA A CA 1
ATOM 711 C C . ALA A 1 92 ? 45.794 -13.664 -33.701 1.00 53.38 92 ALA A C 1
ATOM 713 O O . ALA A 1 92 ? 45.793 -13.537 -34.926 1.00 53.38 92 ALA A O 1
ATOM 714 N N . THR A 1 93 ? 46.409 -12.782 -32.906 1.00 48.19 93 THR A N 1
ATOM 715 C CA . THR A 1 93 ? 47.042 -11.546 -33.391 1.00 48.19 93 THR A CA 1
ATOM 716 C C . THR A 1 93 ? 48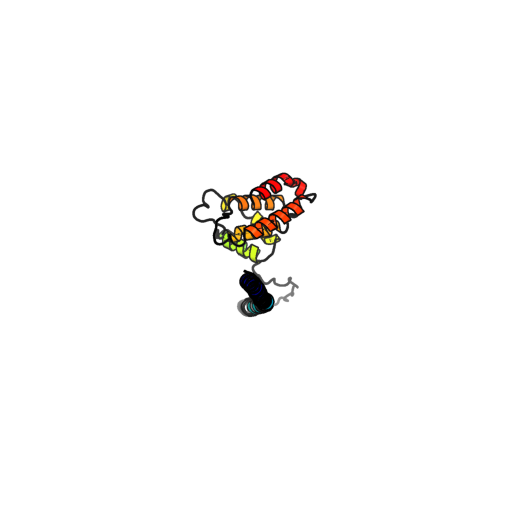.549 -11.600 -33.146 1.00 48.19 93 THR A C 1
ATOM 718 O O . THR A 1 93 ? 49.059 -11.210 -32.098 1.00 48.19 93 THR A O 1
ATOM 721 N N . GLY A 1 94 ? 49.284 -12.148 -34.114 1.00 46.66 94 GLY A N 1
ATOM 722 C CA . GLY A 1 94 ? 50.737 -12.265 -34.052 1.00 46.66 94 GLY A CA 1
ATOM 723 C C . GLY A 1 94 ? 51.454 -10.909 -34.014 1.00 46.66 94 GLY A C 1
ATOM 724 O O . GLY A 1 94 ? 51.417 -10.165 -34.985 1.00 46.66 94 GLY A O 1
ATOM 725 N N . GLY A 1 95 ? 52.163 -10.666 -32.906 1.00 49.56 95 GLY A N 1
ATOM 726 C CA . GLY A 1 95 ? 53.462 -9.986 -32.822 1.00 49.56 95 GLY A CA 1
ATOM 727 C C . GLY A 1 95 ? 53.554 -8.496 -33.173 1.00 49.56 95 GLY A C 1
ATOM 728 O O . GLY A 1 95 ? 53.641 -8.145 -34.341 1.00 49.56 95 GLY A O 1
ATOM 729 N N . ALA A 1 96 ? 53.740 -7.643 -32.158 1.00 38.19 96 ALA A N 1
ATOM 730 C CA . ALA A 1 96 ? 54.867 -6.698 -32.067 1.00 38.19 96 ALA A CA 1
ATOM 731 C C . ALA A 1 96 ? 54.757 -5.808 -30.816 1.00 38.19 96 ALA A C 1
ATOM 733 O O . ALA A 1 96 ? 53.701 -5.281 -30.486 1.00 38.19 96 ALA A O 1
ATOM 734 N N . ASN A 1 97 ? 55.904 -5.642 -30.159 1.00 48.16 97 ASN A N 1
ATOM 735 C CA . ASN A 1 97 ? 56.224 -4.705 -29.086 1.00 48.16 97 ASN A CA 1
ATOM 736 C C . ASN A 1 97 ? 55.351 -3.440 -28.999 1.00 48.16 97 ASN A C 1
ATOM 738 O O . ASN A 1 97 ? 55.414 -2.559 -29.853 1.00 48.16 97 ASN A O 1
ATOM 742 N N . GLY A 1 98 ? 54.683 -3.279 -27.862 1.00 35.31 98 GLY A N 1
ATOM 743 C CA . GLY A 1 98 ? 54.124 -2.011 -27.418 1.00 35.31 98 GLY A CA 1
ATOM 744 C C . GLY A 1 98 ? 53.680 -2.166 -25.977 1.00 35.31 98 GLY A C 1
ATOM 745 O O . GLY A 1 98 ? 52.751 -2.916 -25.704 1.00 35.31 98 GLY A O 1
ATOM 746 N N . ALA A 1 99 ? 54.393 -1.519 -25.055 1.00 39.19 99 ALA A N 1
ATOM 747 C CA . ALA A 1 99 ? 54.097 -1.528 -23.631 1.00 39.19 99 ALA A CA 1
ATOM 748 C C . ALA A 1 99 ? 52.589 -1.372 -23.391 1.00 39.19 99 ALA A C 1
ATOM 750 O O . ALA A 1 99 ? 52.012 -0.327 -23.705 1.00 39.19 99 ALA A O 1
ATOM 751 N N . VAL A 1 100 ? 51.962 -2.411 -22.828 1.00 43.12 100 VAL A N 1
ATOM 752 C CA . VAL A 1 100 ? 50.599 -2.330 -22.306 1.00 43.12 100 VAL A CA 1
ATOM 753 C C . VAL A 1 100 ? 50.664 -1.366 -21.134 1.00 43.12 100 VAL A C 1
ATOM 755 O O . VAL A 1 100 ? 50.961 -1.717 -19.994 1.00 43.12 100 VAL A O 1
ATOM 758 N N . ARG A 1 101 ? 50.451 -0.093 -21.450 1.00 37.19 101 ARG A N 1
ATOM 759 C CA . ARG A 1 101 ? 50.114 0.937 -20.490 1.00 37.19 101 ARG A CA 1
ATOM 760 C C . ARG A 1 101 ? 48.805 0.478 -19.869 1.00 37.19 101 ARG A C 1
ATOM 762 O O . ARG A 1 101 ? 47.739 0.691 -20.440 1.00 37.19 101 ARG A O 1
ATOM 769 N N . VAL A 1 102 ? 48.913 -0.171 -18.712 1.00 42.09 102 VAL A N 1
ATOM 770 C CA . VAL A 1 102 ? 47.817 -0.347 -17.767 1.00 42.09 102 VAL A CA 1
ATOM 771 C C . VAL A 1 102 ? 47.310 1.062 -17.478 1.00 42.09 102 VAL A C 1
ATOM 773 O O . VAL A 1 102 ? 47.856 1.796 -16.656 1.00 42.09 102 VAL A O 1
ATOM 776 N N . ARG A 1 103 ? 46.303 1.504 -18.235 1.00 38.41 103 ARG A N 1
ATOM 777 C CA . ARG A 1 103 ? 45.403 2.531 -17.732 1.00 38.41 103 ARG A CA 1
ATOM 778 C C . ARG A 1 103 ? 44.817 1.913 -16.462 1.00 38.41 103 ARG A C 1
ATOM 780 O O . ARG A 1 103 ? 44.351 0.776 -16.544 1.00 38.41 103 ARG A O 1
ATOM 787 N N . PRO A 1 104 ? 44.753 2.623 -15.328 1.00 41.72 104 PRO A N 1
ATOM 788 C CA . PRO A 1 104 ? 43.670 2.371 -14.400 1.00 41.72 104 PRO A CA 1
ATOM 789 C C . PRO A 1 104 ? 42.401 2.831 -15.132 1.00 41.72 104 PRO A C 1
ATOM 791 O O . PRO A 1 104 ? 41.932 3.955 -14.980 1.00 41.72 104 PRO A O 1
ATOM 794 N N . ALA A 1 105 ? 41.939 2.015 -16.082 1.00 39.28 105 ALA A N 1
ATOM 795 C CA . ALA A 1 105 ? 40.589 2.103 -16.580 1.00 39.28 105 ALA A CA 1
ATOM 796 C C . ALA A 1 105 ? 39.728 1.679 -15.398 1.00 39.28 105 ALA A C 1
ATOM 798 O O . ALA A 1 105 ? 40.001 0.656 -14.769 1.00 39.28 105 ALA A O 1
ATOM 799 N N . ALA A 1 106 ? 38.796 2.561 -15.054 1.00 40.22 106 ALA A N 1
ATOM 800 C CA . ALA A 1 106 ? 37.810 2.378 -14.012 1.00 40.22 106 ALA A CA 1
ATOM 801 C C . ALA A 1 106 ? 37.323 0.926 -13.954 1.00 40.22 106 ALA A C 1
ATOM 803 O O . ALA A 1 106 ? 37.178 0.282 -14.995 1.00 40.22 106 ALA A O 1
ATOM 804 N N . ALA A 1 107 ? 37.115 0.446 -12.727 1.00 36.06 107 ALA A N 1
ATOM 805 C CA . ALA A 1 107 ? 36.558 -0.862 -12.419 1.00 36.06 107 ALA A CA 1
ATOM 806 C C . ALA A 1 107 ? 35.536 -1.309 -13.484 1.00 36.06 107 ALA A C 1
ATOM 808 O O . ALA A 1 107 ? 34.633 -0.528 -13.799 1.00 36.06 107 ALA A O 1
ATOM 809 N N . PRO A 1 108 ? 35.658 -2.520 -14.058 1.00 41.78 108 PRO A N 1
ATOM 810 C CA . PRO A 1 108 ? 34.632 -3.022 -14.950 1.00 41.78 108 PRO A CA 1
ATOM 811 C C . PRO A 1 108 ? 33.397 -3.293 -14.092 1.00 41.78 108 PRO A C 1
ATOM 813 O O . PRO A 1 108 ? 33.375 -4.212 -13.275 1.00 41.78 108 PRO A O 1
ATOM 816 N N . ALA A 1 109 ? 32.404 -2.417 -14.229 1.00 40.75 109 ALA A N 1
ATOM 817 C CA . ALA A 1 109 ? 31.066 -2.632 -13.724 1.00 40.75 109 ALA A CA 1
ATOM 818 C C . ALA A 1 109 ? 30.550 -3.949 -14.313 1.00 40.75 109 ALA A C 1
ATOM 820 O O . ALA A 1 109 ? 30.455 -4.107 -15.530 1.00 40.75 109 ALA A O 1
ATOM 821 N N . VAL A 1 110 ? 30.274 -4.905 -13.435 1.00 44.38 110 VAL A N 1
ATOM 822 C CA . VAL A 1 110 ? 29.464 -6.079 -13.746 1.00 44.38 110 VAL A CA 1
ATOM 823 C C . VAL A 1 110 ? 28.111 -5.541 -14.227 1.00 44.38 110 VAL A C 1
ATOM 825 O O . VAL A 1 110 ? 27.539 -4.725 -13.501 1.00 44.38 110 VAL A O 1
ATOM 828 N N . PRO A 1 111 ? 27.577 -5.920 -15.400 1.00 47.09 111 PRO A N 1
ATOM 829 C CA . PRO A 1 111 ? 26.195 -5.615 -15.725 1.00 47.09 111 PRO A CA 1
ATOM 830 C C . PRO A 1 111 ? 25.320 -6.551 -14.887 1.00 47.09 111 PRO A C 1
ATOM 832 O O . PRO A 1 111 ? 24.837 -7.578 -15.350 1.00 47.09 111 PRO A O 1
ATOM 835 N N . SER A 1 112 ? 25.161 -6.230 -13.604 1.00 48.72 112 SER A N 1
ATOM 836 C CA . SER A 1 112 ? 23.887 -6.481 -12.951 1.00 48.72 112 SER A CA 1
ATOM 837 C C . SER A 1 112 ? 22.886 -5.665 -13.756 1.00 48.72 112 SER A C 1
ATOM 839 O O . SER A 1 112 ? 22.976 -4.436 -13.717 1.00 48.72 112 SER A O 1
ATOM 841 N N . LEU A 1 113 ? 22.023 -6.323 -14.536 1.00 55.62 113 LEU A N 1
ATOM 842 C CA . LEU A 1 113 ? 20.853 -5.651 -15.091 1.00 55.62 113 LEU A CA 1
ATOM 843 C C . LEU A 1 113 ? 20.206 -4.915 -13.925 1.00 55.62 113 LEU A C 1
ATOM 845 O O . LEU A 1 113 ? 19.903 -5.498 -12.881 1.00 55.62 113 LEU A O 1
ATOM 849 N N . SER A 1 114 ? 20.164 -3.598 -14.035 1.00 67.88 114 SER A N 1
ATOM 850 C CA . SER A 1 114 ? 19.514 -2.794 -13.021 1.00 67.88 114 SER A CA 1
ATOM 851 C C . SER A 1 114 ? 18.031 -3.188 -13.009 1.00 67.88 114 SER A C 1
ATOM 853 O O . SER A 1 114 ? 17.473 -3.455 -14.076 1.00 67.88 114 SER A O 1
ATOM 855 N N . PRO A 1 115 ? 17.352 -3.205 -11.848 1.00 69.56 115 PRO A N 1
ATOM 856 C CA . PRO A 1 115 ? 15.913 -3.484 -11.786 1.00 69.56 115 PRO A CA 1
ATOM 857 C C . PRO A 1 115 ? 15.106 -2.622 -12.771 1.00 69.56 115 PRO A C 1
ATOM 859 O O . PRO A 1 115 ? 14.085 -3.040 -13.306 1.00 69.56 115 PRO A O 1
ATOM 862 N N . GLN A 1 116 ? 15.616 -1.424 -13.060 1.00 76.62 116 GLN A N 1
ATOM 863 C CA . GLN A 1 116 ? 15.078 -0.489 -14.036 1.00 76.62 116 GLN A CA 1
ATOM 864 C C . GLN A 1 116 ? 15.182 -0.974 -15.495 1.00 76.62 116 GLN A C 1
ATOM 866 O O . GLN A 1 116 ? 14.249 -0.748 -16.263 1.00 76.62 116 GLN A O 1
ATOM 871 N N . GLU A 1 117 ? 16.273 -1.637 -15.890 1.00 79.94 117 GLU A N 1
ATOM 872 C CA . GLU A 1 117 ? 16.431 -2.208 -17.237 1.00 79.94 117 GLU A CA 1
ATOM 873 C C . GLU A 1 117 ? 15.466 -3.379 -17.454 1.00 79.94 117 GLU A C 1
ATOM 875 O O . GLU A 1 117 ? 14.789 -3.422 -18.478 1.00 79.94 117 GLU A O 1
ATOM 880 N N . GLU A 1 118 ? 15.310 -4.260 -16.463 1.00 80.25 118 GLU A N 1
ATOM 881 C CA . GLU A 1 118 ? 14.363 -5.383 -16.538 1.00 80.25 118 GLU A CA 1
ATOM 882 C C . GLU A 1 118 ? 12.906 -4.898 -16.608 1.00 80.25 118 GLU A C 1
ATOM 884 O O . GLU A 1 118 ? 12.113 -5.395 -17.402 1.00 80.25 118 GLU A O 1
A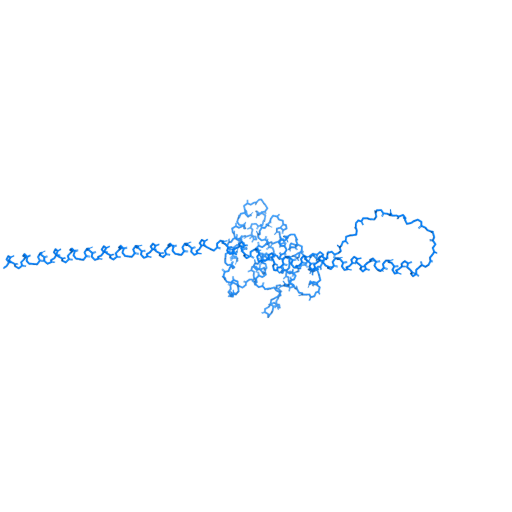TOM 889 N N . ILE A 1 119 ? 12.549 -3.879 -15.819 1.00 82.19 119 ILE A N 1
ATOM 890 C CA . ILE A 1 119 ? 11.231 -3.235 -15.907 1.00 82.19 119 ILE A CA 1
ATOM 891 C C . ILE A 1 119 ? 11.045 -2.585 -17.283 1.00 82.19 119 ILE A C 1
ATOM 893 O O . ILE A 1 119 ? 9.966 -2.684 -17.857 1.00 82.19 119 ILE A O 1
ATOM 897 N N . SER A 1 120 ? 12.081 -1.950 -17.842 1.00 82.88 120 SER A N 1
ATOM 898 C CA . SER A 1 120 ? 11.992 -1.326 -19.168 1.00 82.88 120 SER A CA 1
ATOM 899 C C . SER A 1 120 ? 11.782 -2.334 -20.303 1.00 82.88 120 SER A C 1
ATOM 901 O O . SER A 1 120 ? 11.103 -2.014 -21.277 1.00 82.88 120 SER A O 1
ATOM 903 N N . GLU A 1 121 ? 12.308 -3.552 -20.159 1.00 84.38 121 GLU A N 1
ATOM 904 C CA . GLU A 1 121 ? 12.087 -4.652 -21.099 1.00 84.38 121 GLU A CA 1
ATOM 905 C C . GLU A 1 121 ? 10.639 -5.155 -21.023 1.00 84.38 121 GLU A C 1
ATOM 907 O O . GLU A 1 121 ? 9.957 -5.207 -22.044 1.00 84.38 121 GLU A O 1
ATOM 912 N N . LEU A 1 122 ? 10.112 -5.376 -19.813 1.00 80.81 122 LEU A N 1
ATOM 913 C CA . LEU A 1 122 ? 8.707 -5.757 -19.601 1.00 80.81 122 LEU A CA 1
ATOM 914 C C . LEU A 1 122 ? 7.723 -4.700 -20.134 1.00 80.81 122 LEU A C 1
ATOM 916 O O . LEU A 1 122 ? 6.677 -5.032 -20.692 1.00 80.81 122 LEU A O 1
ATOM 920 N N . LEU A 1 123 ? 8.070 -3.411 -20.026 1.00 82.81 123 LEU A N 1
ATOM 921 C CA . LEU A 1 123 ? 7.289 -2.327 -20.629 1.00 82.81 123 LEU A CA 1
ATOM 922 C C . LEU A 1 123 ? 7.256 -2.404 -22.162 1.00 82.81 123 LEU A C 1
ATOM 924 O O . LEU A 1 123 ? 6.233 -2.063 -22.757 1.00 82.81 123 LEU A O 1
ATOM 928 N N . ALA A 1 124 ? 8.342 -2.847 -22.802 1.00 83.56 124 ALA A N 1
ATOM 929 C CA . ALA A 1 124 ? 8.399 -3.020 -24.253 1.00 83.56 124 ALA A CA 1
ATOM 930 C C . ALA A 1 124 ? 7.543 -4.205 -24.734 1.00 83.56 124 ALA A C 1
ATOM 932 O O . ALA A 1 124 ? 7.004 -4.162 -25.841 1.00 83.56 124 ALA A O 1
ATOM 933 N N . GLU A 1 125 ? 7.378 -5.229 -23.894 1.00 81.38 125 GLU A N 1
ATOM 934 C CA . GLU A 1 125 ? 6.526 -6.394 -24.164 1.00 81.38 125 GLU A CA 1
ATOM 935 C C . GLU A 1 125 ? 5.035 -6.154 -23.844 1.00 81.38 125 GLU A C 1
ATOM 937 O O . GLU A 1 125 ? 4.189 -6.968 -24.207 1.00 81.38 125 GLU A O 1
ATOM 942 N N . ASN A 1 126 ? 4.679 -4.985 -23.293 1.00 77.56 126 ASN A N 1
ATOM 943 C CA . ASN A 1 126 ? 3.343 -4.635 -22.774 1.00 77.56 126 ASN A CA 1
ATOM 944 C C . ASN A 1 126 ? 2.928 -5.446 -21.531 1.00 77.56 126 ASN A C 1
ATOM 946 O O . ASN A 1 126 ? 1.746 -5.517 -21.188 1.00 77.56 126 ASN A O 1
ATOM 950 N N . GLU A 1 127 ? 3.894 -6.016 -20.812 1.00 82.31 127 GLU A N 1
ATOM 951 C CA . GLU A 1 127 ? 3.673 -6.758 -19.570 1.00 82.31 127 GLU A CA 1
ATOM 952 C C . GLU A 1 127 ? 3.648 -5.818 -18.354 1.00 82.31 127 GLU A C 1
ATOM 954 O O . GLU A 1 127 ? 4.482 -5.863 -17.445 1.00 82.31 127 GLU A O 1
ATOM 959 N N . TYR A 1 128 ? 2.657 -4.922 -18.327 1.00 83.94 128 TYR A N 1
ATOM 960 C CA . TYR A 1 128 ? 2.548 -3.876 -17.305 1.00 83.94 128 TYR A CA 1
ATOM 961 C C . TYR A 1 128 ? 2.345 -4.426 -15.886 1.00 83.94 128 TYR A C 1
ATOM 963 O O . TYR A 1 128 ? 2.893 -3.877 -14.928 1.00 83.94 128 TYR A O 1
ATOM 971 N N . ASN A 1 129 ? 1.583 -5.515 -15.734 1.00 83.25 129 ASN A N 1
ATOM 972 C CA . ASN A 1 129 ? 1.327 -6.137 -14.432 1.00 83.25 129 ASN A CA 1
ATOM 973 C C . ASN A 1 129 ? 2.605 -6.717 -13.809 1.00 83.25 129 ASN A C 1
ATOM 975 O O . ASN A 1 129 ? 2.849 -6.508 -12.620 1.00 83.25 129 ASN A O 1
ATOM 979 N N . GLU A 1 130 ? 3.438 -7.406 -14.596 1.00 80.38 130 GLU A N 1
ATOM 980 C CA . GLU A 1 130 ? 4.715 -7.945 -14.115 1.00 80.38 130 GLU A CA 1
ATOM 981 C C . GLU A 1 130 ? 5.716 -6.831 -13.808 1.00 80.38 130 GLU A C 1
ATOM 983 O O . GLU A 1 130 ? 6.317 -6.828 -12.731 1.00 80.38 130 GLU A O 1
ATOM 988 N N . ALA A 1 131 ? 5.829 -5.838 -14.696 1.00 83.62 131 ALA A N 1
ATOM 989 C CA . ALA A 1 131 ? 6.663 -4.657 -14.482 1.00 83.62 131 ALA A CA 1
ATOM 990 C C . ALA A 1 131 ? 6.310 -3.946 -13.162 1.00 83.62 131 ALA A C 1
ATOM 992 O O . ALA A 1 131 ? 7.191 -3.616 -12.362 1.00 83.62 131 ALA A O 1
ATOM 993 N N . MET A 1 132 ? 5.012 -3.763 -12.900 1.00 81.31 132 MET A N 1
ATOM 994 C CA . MET A 1 132 ? 4.522 -3.116 -11.686 1.00 81.31 132 MET A CA 1
ATOM 995 C C . MET A 1 132 ? 4.725 -3.992 -10.444 1.00 81.31 132 MET A C 1
ATOM 997 O O . MET A 1 132 ? 5.190 -3.487 -9.424 1.00 81.31 132 MET A O 1
ATOM 1001 N N . MET A 1 133 ? 4.454 -5.302 -10.506 1.00 81.00 133 MET A N 1
ATOM 1002 C CA . MET A 1 133 ? 4.743 -6.217 -9.390 1.00 81.00 133 MET A CA 1
ATOM 1003 C C . MET A 1 133 ? 6.221 -6.211 -9.016 1.00 81.00 133 MET A C 1
ATOM 1005 O O . MET A 1 133 ? 6.557 -6.204 -7.832 1.00 81.00 133 MET A O 1
ATOM 1009 N N . LYS A 1 134 ? 7.103 -6.177 -10.014 1.00 80.31 134 LYS A N 1
ATOM 1010 C CA . LYS A 1 134 ? 8.546 -6.152 -9.803 1.00 80.31 134 LYS A CA 1
ATOM 1011 C C . LYS A 1 134 ? 8.985 -4.857 -9.125 1.00 80.31 134 LYS A C 1
ATOM 1013 O O . LYS A 1 134 ? 9.687 -4.909 -8.120 1.00 80.31 134 LYS A O 1
ATOM 1018 N N . ALA A 1 135 ? 8.474 -3.711 -9.578 1.00 81.12 135 ALA A N 1
ATOM 1019 C CA . ALA A 1 135 ? 8.722 -2.422 -8.930 1.00 81.12 135 ALA A CA 1
ATOM 1020 C C . ALA A 1 135 ? 8.208 -2.372 -7.477 1.00 81.12 135 ALA A C 1
ATOM 1022 O O . ALA A 1 135 ? 8.902 -1.875 -6.589 1.00 81.12 135 ALA A O 1
ATOM 1023 N N . LEU A 1 136 ? 7.015 -2.916 -7.214 1.00 78.81 136 LEU A N 1
ATOM 1024 C CA . LEU A 1 136 ? 6.442 -3.000 -5.865 1.00 78.81 136 LEU A CA 1
ATOM 1025 C C . LEU A 1 136 ? 7.236 -3.960 -4.958 1.00 78.81 136 LEU A C 1
ATOM 1027 O O . LEU A 1 136 ? 7.365 -3.714 -3.757 1.00 78.81 136 LEU A O 1
ATOM 1031 N N . GLY A 1 137 ? 7.813 -5.023 -5.525 1.00 77.12 137 GLY A N 1
ATOM 1032 C CA . GLY A 1 137 ? 8.645 -6.001 -4.819 1.00 77.12 137 GLY A CA 1
ATOM 1033 C C . GLY A 1 137 ? 9.983 -5.444 -4.320 1.00 77.12 137 GLY A C 1
ATOM 1034 O O . GLY A 1 137 ? 10.424 -5.807 -3.228 1.00 77.12 137 GLY A O 1
ATOM 1035 N N . GLU A 1 138 ? 10.591 -4.512 -5.058 1.00 71.31 138 GLU A N 1
ATOM 1036 C CA . GLU A 1 138 ? 11.894 -3.907 -4.727 1.00 71.31 138 GLU A CA 1
ATOM 1037 C C . GLU A 1 138 ? 11.847 -2.948 -3.518 1.00 71.31 138 GLU A C 1
ATOM 1039 O O . GLU A 1 138 ? 12.887 -2.516 -3.023 1.00 71.31 138 GLU A O 1
ATOM 1044 N N . LYS A 1 139 ? 10.651 -2.603 -3.004 1.00 67.31 139 LYS A N 1
ATOM 1045 C CA . LYS A 1 139 ? 10.435 -1.614 -1.918 1.00 67.31 139 LYS A CA 1
ATOM 1046 C C . LYS A 1 139 ? 11.073 -0.239 -2.175 1.00 67.31 139 LYS A C 1
ATOM 1048 O O . LYS A 1 139 ? 11.146 0.586 -1.262 1.00 67.31 139 LYS A O 1
ATOM 1053 N N . ASP A 1 140 ? 11.490 0.034 -3.407 1.00 74.25 140 ASP A N 1
ATOM 1054 C CA . ASP A 1 140 ? 12.037 1.317 -3.816 1.00 74.25 140 ASP A CA 1
ATOM 1055 C C . ASP A 1 140 ? 10.913 2.212 -4.342 1.00 74.25 140 ASP A C 1
ATOM 1057 O O . ASP A 1 140 ? 10.391 2.053 -5.446 1.00 74.25 140 ASP A O 1
ATOM 1061 N N . LEU A 1 141 ? 10.533 3.194 -3.527 1.00 73.81 141 LEU A N 1
ATOM 1062 C CA . LEU A 1 141 ? 9.539 4.186 -3.916 1.00 73.81 141 LEU A CA 1
ATOM 1063 C C . LEU A 1 141 ? 10.003 5.038 -5.111 1.00 73.81 141 LEU A C 1
ATOM 1065 O O . LEU A 1 141 ? 9.165 5.510 -5.881 1.00 73.81 141 LEU A O 1
ATOM 1069 N N . GLY A 1 142 ? 11.310 5.252 -5.270 1.00 77.81 142 GLY A N 1
ATOM 1070 C CA . GLY A 1 142 ? 11.876 5.973 -6.407 1.00 77.81 142 GLY A CA 1
ATOM 1071 C C . GLY A 1 142 ? 11.622 5.233 -7.716 1.00 77.81 142 GLY A C 1
ATOM 1072 O O . GLY A 1 142 ? 11.169 5.846 -8.679 1.00 77.81 142 GLY A O 1
ATOM 1073 N N . LEU A 1 143 ? 11.806 3.912 -7.713 1.00 80.25 143 LEU A N 1
ATOM 1074 C CA . LEU A 1 143 ? 11.541 3.048 -8.863 1.00 80.25 143 LEU A CA 1
ATOM 1075 C C . LEU A 1 143 ? 10.051 3.007 -9.227 1.00 80.25 143 LEU A C 1
ATOM 1077 O O . LEU A 1 143 ? 9.706 3.148 -10.397 1.00 80.25 143 LEU A O 1
ATOM 1081 N N . VAL A 1 144 ? 9.163 2.906 -8.231 1.00 82.69 144 VAL A N 1
ATOM 1082 C CA . VAL A 1 144 ? 7.703 2.978 -8.440 1.00 82.69 144 VAL A CA 1
ATOM 1083 C C . VAL A 1 144 ? 7.296 4.342 -8.999 1.00 82.69 144 VAL A C 1
ATOM 1085 O O . VAL A 1 144 ? 6.528 4.418 -9.952 1.00 82.69 144 VAL A O 1
ATOM 1088 N N . THR A 1 145 ? 7.839 5.432 -8.451 1.00 82.19 145 THR A N 1
ATOM 1089 C CA . THR A 1 145 ? 7.528 6.791 -8.925 1.00 82.19 145 THR A CA 1
ATOM 1090 C C . THR A 1 145 ? 8.040 7.008 -10.350 1.00 82.19 145 THR A C 1
ATOM 1092 O O . THR A 1 145 ? 7.334 7.601 -11.160 1.00 82.19 145 THR A O 1
ATOM 1095 N N . TRP A 1 146 ? 9.227 6.492 -10.682 1.00 85.69 146 TRP A N 1
ATOM 1096 C CA . TRP A 1 146 ? 9.758 6.503 -12.045 1.00 85.69 146 TRP A CA 1
ATOM 1097 C C . TRP A 1 146 ? 8.868 5.706 -13.004 1.00 85.69 146 TRP A C 1
ATOM 1099 O O . TRP A 1 146 ? 8.513 6.219 -14.062 1.00 85.69 146 TRP A O 1
ATOM 1109 N N . LEU A 1 147 ? 8.443 4.499 -12.624 1.00 84.12 147 LEU A N 1
ATOM 1110 C CA . LEU A 1 147 ? 7.552 3.669 -13.436 1.00 84.12 147 LEU A CA 1
ATOM 1111 C C . LEU A 1 147 ? 6.208 4.371 -13.692 1.00 84.12 147 LEU A C 1
ATOM 1113 O O . LEU A 1 147 ? 5.749 4.420 -14.831 1.00 84.12 147 LEU A O 1
ATOM 1117 N N . CYS A 1 148 ? 5.635 5.013 -12.671 1.00 83.19 148 CYS A N 1
ATOM 1118 C CA . CYS A 1 148 ? 4.431 5.839 -12.802 1.00 83.19 148 CYS A CA 1
ATOM 1119 C C . CYS A 1 148 ? 4.607 7.061 -13.723 1.00 83.19 148 CYS A C 1
ATOM 1121 O O . CYS A 1 148 ? 3.618 7.586 -14.221 1.00 83.19 148 CYS A O 1
ATOM 1123 N N . GLN A 1 149 ? 5.834 7.548 -13.941 1.00 84.94 149 GLN A N 1
ATOM 1124 C CA . GLN A 1 149 ? 6.114 8.610 -14.921 1.00 84.94 149 GLN A CA 1
ATOM 1125 C C . GLN A 1 149 ? 6.246 8.074 -16.348 1.00 84.94 149 GLN A C 1
ATOM 1127 O O . GLN A 1 149 ? 6.024 8.822 -17.296 1.00 84.94 149 GLN A O 1
ATOM 1132 N N . GLN A 1 150 ? 6.658 6.813 -16.507 1.00 80.69 150 GLN A N 1
ATOM 1133 C CA . GLN A 1 150 ? 6.793 6.172 -17.818 1.00 80.69 150 GLN A CA 1
ATOM 1134 C C . GLN A 1 150 ? 5.460 5.636 -18.345 1.00 80.69 150 GLN A C 1
ATOM 1136 O O . GLN A 1 150 ? 5.279 5.518 -19.555 1.00 80.69 150 GLN A O 1
ATOM 1141 N N . LEU A 1 151 ? 4.541 5.293 -17.445 1.00 82.69 151 LEU A N 1
ATOM 1142 C CA . LEU A 1 151 ? 3.245 4.722 -17.777 1.00 82.69 151 LEU A CA 1
ATOM 1143 C C . LEU A 1 151 ? 2.180 5.806 -17.947 1.00 82.69 151 LEU A C 1
ATOM 1145 O O . LEU A 1 151 ? 2.043 6.695 -17.110 1.00 82.69 151 LEU A O 1
ATOM 1149 N N . ASP A 1 152 ? 1.388 5.684 -19.008 1.00 76.50 152 ASP A N 1
ATOM 1150 C CA . ASP A 1 152 ? 0.212 6.523 -19.225 1.00 76.50 152 ASP A CA 1
ATOM 1151 C C . ASP A 1 152 ? -1.021 5.856 -18.597 1.00 76.50 152 ASP A C 1
ATOM 1153 O O . ASP A 1 152 ? -1.368 4.712 -18.918 1.00 76.50 152 ASP A O 1
ATOM 1157 N N . THR A 1 153 ? -1.697 6.571 -17.696 1.00 76.31 153 THR A N 1
ATOM 1158 C CA . THR A 1 153 ? -2.916 6.098 -17.028 1.00 76.31 153 THR A CA 1
ATOM 1159 C C . THR A 1 153 ? -4.051 5.854 -18.020 1.00 76.31 153 THR A C 1
ATOM 1161 O O . THR A 1 153 ? -4.868 4.967 -17.787 1.00 76.31 153 THR A O 1
ATOM 1164 N N . ALA A 1 154 ? -4.078 6.543 -19.165 1.00 71.69 154 ALA A N 1
ATOM 1165 C CA . ALA A 1 154 ? -5.086 6.330 -20.203 1.00 71.69 154 ALA A CA 1
ATOM 1166 C C . ALA A 1 154 ? -4.948 4.968 -20.908 1.00 71.69 154 ALA A C 1
ATOM 1168 O O . ALA A 1 154 ? -5.945 4.410 -21.363 1.00 71.69 154 ALA A O 1
ATOM 1169 N N . ILE A 1 155 ? -3.729 4.423 -20.990 1.00 73.38 155 ILE A N 1
ATOM 1170 C CA . ILE A 1 155 ? -3.468 3.102 -21.587 1.00 73.38 155 ILE A CA 1
ATOM 1171 C C . ILE A 1 155 ? -3.831 1.992 -20.595 1.00 73.38 155 ILE A C 1
ATOM 1173 O O . ILE A 1 155 ? -4.365 0.959 -20.988 1.00 73.38 155 ILE A O 1
ATOM 1177 N N . LEU A 1 156 ? -3.569 2.218 -19.306 1.00 74.62 156 LEU A N 1
ATOM 1178 C CA . LEU A 1 156 ? -3.810 1.235 -18.248 1.00 74.62 156 LEU A CA 1
ATOM 1179 C C . LEU A 1 156 ? -5.272 1.171 -17.788 1.00 74.62 156 LEU A C 1
ATOM 1181 O O . LEU A 1 156 ? -5.737 0.105 -17.399 1.00 74.62 156 LEU A O 1
ATOM 1185 N N . PHE A 1 157 ? -5.988 2.295 -17.818 1.00 72.56 157 PHE A N 1
ATOM 1186 C CA . PHE A 1 157 ? -7.341 2.434 -17.266 1.00 72.56 157 PHE A CA 1
ATOM 1187 C C . PHE A 1 157 ? -8.386 2.874 -18.311 1.00 72.56 157 PHE A C 1
ATOM 1189 O O . PHE A 1 157 ? -9.455 3.360 -17.949 1.00 72.56 157 PHE A O 1
ATOM 1196 N N . GLY A 1 158 ? -8.075 2.773 -19.608 1.00 66.25 158 GLY A N 1
ATOM 1197 C CA . GLY A 1 158 ? -8.973 3.188 -20.693 1.00 66.25 158 GLY A CA 1
ATOM 1198 C C . GLY A 1 158 ? -10.152 2.235 -20.954 1.00 66.25 158 GLY A C 1
ATOM 1199 O O . GLY A 1 158 ? -10.191 1.117 -20.447 1.00 66.25 158 GLY A O 1
ATOM 1200 N N . ASP A 1 159 ? -11.069 2.658 -21.837 1.00 53.41 159 ASP A N 1
ATOM 1201 C CA . ASP A 1 159 ? -12.356 2.006 -22.191 1.00 53.41 159 ASP A CA 1
ATOM 1202 C C . ASP A 1 159 ? -12.275 0.533 -22.680 1.00 53.41 159 ASP A C 1
ATOM 1204 O O . ASP A 1 159 ? -13.302 -0.092 -22.934 1.00 53.41 159 ASP A O 1
ATOM 1208 N N . GLY A 1 160 ? -11.076 -0.035 -22.858 1.00 51.22 160 GLY A N 1
ATOM 1209 C CA . GLY A 1 160 ? -10.855 -1.437 -23.244 1.00 51.22 160 GLY A CA 1
ATOM 1210 C C . GLY A 1 160 ? -10.475 -2.377 -22.090 1.00 51.22 160 GLY A C 1
ATOM 1211 O O . GLY A 1 160 ? -10.271 -3.565 -22.330 1.00 51.22 160 GLY A O 1
ATOM 1212 N N . ALA A 1 161 ? -10.352 -1.870 -20.859 1.00 52.09 161 ALA A N 1
ATOM 1213 C CA . ALA A 1 161 ? -9.876 -2.624 -19.693 1.00 52.09 161 ALA A CA 1
ATOM 1214 C C . ALA A 1 161 ? -10.930 -3.553 -19.050 1.00 52.09 161 ALA A C 1
ATOM 1216 O O . ALA A 1 161 ? -10.589 -4.320 -18.151 1.00 52.09 161 ALA A O 1
ATOM 1217 N N . ASP A 1 162 ? -12.184 -3.518 -19.516 1.00 51.31 162 ASP A N 1
ATOM 1218 C CA . ASP A 1 162 ? -13.301 -4.283 -18.938 1.00 51.31 162 ASP A CA 1
ATOM 1219 C C . ASP A 1 162 ? -13.228 -5.806 -19.192 1.00 51.31 162 ASP A C 1
ATOM 1221 O O . ASP A 1 162 ? -13.776 -6.577 -18.406 1.00 51.31 162 ASP A O 1
ATOM 1225 N N . GLU A 1 163 ? -12.557 -6.278 -20.255 1.00 48.22 163 GLU A N 1
ATOM 1226 C CA . GLU A 1 163 ? -12.421 -7.729 -20.522 1.00 48.22 163 GLU A CA 1
ATOM 1227 C C . GLU A 1 163 ? -11.176 -8.354 -19.872 1.00 48.22 163 GLU A C 1
ATOM 1229 O O . GLU A 1 163 ? -11.239 -9.479 -19.374 1.00 48.22 163 GLU A O 1
ATOM 1234 N N . HIS A 1 164 ? -10.054 -7.631 -19.843 1.00 54.06 164 HIS A N 1
ATOM 1235 C CA . HIS A 1 164 ? -8.816 -8.053 -19.187 1.00 54.06 164 HIS A CA 1
ATOM 1236 C C . HIS A 1 164 ? -8.096 -6.824 -18.621 1.00 54.06 164 HIS A C 1
ATOM 1238 O O . HIS A 1 164 ? -7.368 -6.158 -19.363 1.00 54.06 164 HIS A O 1
ATOM 1244 N N . PRO A 1 165 ? -8.275 -6.503 -17.326 1.00 64.06 165 PRO A N 1
ATOM 1245 C CA . PRO A 1 165 ? -7.599 -5.362 -16.738 1.00 64.06 165 PRO A CA 1
ATOM 1246 C C . PRO A 1 165 ? -6.078 -5.588 -16.805 1.00 64.06 165 PRO A C 1
ATOM 1248 O O . PRO A 1 165 ? -5.589 -6.619 -16.334 1.00 64.06 165 PRO A O 1
ATOM 1251 N N . PRO A 1 166 ? -5.307 -4.644 -17.376 1.00 69.31 166 PRO A N 1
ATOM 1252 C CA . PRO A 1 166 ? -3.861 -4.791 -17.559 1.00 69.31 166 PRO A CA 1
ATOM 1253 C C . PRO A 1 166 ? -3.088 -4.782 -16.235 1.00 69.31 166 PRO A C 1
ATOM 1255 O O . PRO A 1 166 ? -1.901 -5.097 -16.218 1.00 69.31 166 PRO A O 1
ATOM 1258 N N . LEU A 1 167 ? -3.749 -4.431 -15.127 1.00 79.69 167 LEU A N 1
ATOM 1259 C CA . LEU A 1 167 ? -3.226 -4.503 -13.769 1.00 79.69 167 LEU A CA 1
ATOM 1260 C C . LEU A 1 167 ? -4.191 -5.295 -12.885 1.00 79.69 167 LEU A C 1
ATOM 1262 O O . LEU A 1 167 ? -5.395 -5.039 -12.869 1.00 79.69 167 LEU A O 1
ATOM 1266 N N . SER A 1 168 ? -3.652 -6.233 -12.108 1.00 82.62 168 SER A N 1
ATOM 1267 C CA . SER A 1 168 ? -4.442 -6.976 -11.124 1.00 82.62 168 SER A CA 1
ATOM 1268 C C . SER A 1 168 ? -4.898 -6.081 -9.966 1.00 82.62 168 SER A C 1
ATOM 1270 O O . SER A 1 168 ? -4.201 -5.147 -9.564 1.00 82.62 168 SER A O 1
ATOM 1272 N N . GLN A 1 169 ? -6.045 -6.404 -9.364 1.00 83.44 169 GLN A N 1
ATOM 1273 C CA . GLN A 1 169 ? -6.588 -5.654 -8.224 1.00 83.44 169 GLN A CA 1
ATOM 1274 C C . GLN A 1 169 ? -5.619 -5.630 -7.027 1.00 83.44 169 GLN A C 1
ATOM 1276 O O . GLN A 1 169 ? -5.454 -4.601 -6.375 1.00 83.44 169 GLN A O 1
ATOM 1281 N N . THR A 1 170 ? -4.893 -6.726 -6.790 1.00 82.06 170 THR A N 1
ATOM 1282 C CA . THR A 1 170 ? -3.817 -6.791 -5.789 1.00 82.06 170 THR A CA 1
ATOM 1283 C C . THR A 1 170 ? -2.725 -5.754 -6.061 1.00 82.06 170 THR A C 1
ATOM 1285 O O . THR A 1 170 ? -2.335 -5.012 -5.159 1.00 82.06 170 THR A O 1
ATOM 1288 N N . VAL A 1 171 ? -2.260 -5.650 -7.312 1.00 84.38 171 VAL A N 1
ATOM 1289 C CA . VAL A 1 171 ? -1.248 -4.664 -7.722 1.00 84.38 171 VAL A CA 1
ATOM 1290 C C . VAL A 1 171 ? -1.761 -3.240 -7.541 1.00 84.38 171 VAL A C 1
ATOM 1292 O O . VAL A 1 171 ? -1.018 -2.394 -7.048 1.00 84.38 171 VAL A O 1
ATOM 1295 N N . LEU A 1 172 ? -3.031 -2.981 -7.855 1.00 84.19 172 LEU A N 1
ATOM 1296 C CA . LEU A 1 172 ? -3.663 -1.680 -7.635 1.00 84.19 172 LEU A CA 1
ATOM 1297 C C . LEU A 1 172 ? -3.680 -1.292 -6.150 1.00 84.19 172 LEU A C 1
ATOM 1299 O O . LEU A 1 172 ? -3.282 -0.177 -5.812 1.00 84.19 172 LEU A O 1
ATOM 1303 N N . VAL A 1 173 ? -4.072 -2.202 -5.251 1.00 82.31 173 VAL A N 1
ATOM 1304 C CA . VAL A 1 173 ? -4.075 -1.945 -3.797 1.00 82.31 173 VAL A CA 1
ATOM 1305 C C . VAL A 1 173 ? -2.657 -1.706 -3.271 1.00 82.31 173 VAL A C 1
ATOM 1307 O O . VAL A 1 173 ? -2.441 -0.770 -2.498 1.00 82.31 173 VAL A O 1
ATOM 1310 N N . CYS A 1 174 ? -1.677 -2.503 -3.703 1.00 83.50 174 CYS A N 1
ATOM 1311 C CA . CYS A 1 174 ? -0.277 -2.332 -3.311 1.00 83.50 174 CYS A CA 1
ATOM 1312 C C . CYS A 1 174 ? 0.313 -1.016 -3.829 1.00 83.50 174 CYS A C 1
ATOM 1314 O O . CYS A 1 174 ? 0.975 -0.299 -3.078 1.00 83.50 174 CYS A O 1
ATOM 1316 N N . LEU A 1 175 ? 0.034 -0.656 -5.082 1.00 84.44 175 LEU A N 1
ATOM 1317 C CA . LEU A 1 175 ? 0.461 0.612 -5.662 1.00 84.44 175 LEU A CA 1
ATOM 1318 C C . LEU A 1 175 ? -0.158 1.787 -4.908 1.00 84.44 175 LEU A C 1
ATOM 1320 O O . LEU A 1 175 ? 0.549 2.706 -4.501 1.00 84.44 175 LEU A O 1
ATOM 1324 N N . LEU A 1 176 ? -1.458 1.724 -4.631 1.00 85.50 176 LEU A N 1
ATOM 1325 C CA . LEU A 1 176 ? -2.164 2.735 -3.856 1.00 85.50 176 LEU A CA 1
ATOM 1326 C C . LEU A 1 176 ? -1.560 2.905 -2.451 1.00 85.50 176 LEU A C 1
ATOM 1328 O O . LEU A 1 176 ? -1.347 4.033 -1.995 1.00 85.50 176 LEU A O 1
ATOM 1332 N N . GLN A 1 177 ? -1.231 1.797 -1.781 1.00 84.44 177 GLN A N 1
ATOM 1333 C CA . GLN A 1 177 ? -0.545 1.807 -0.491 1.00 84.44 177 GLN A CA 1
ATOM 1334 C C . GLN A 1 177 ? 0.835 2.470 -0.593 1.00 84.44 177 GLN A C 1
ATOM 1336 O O . GLN A 1 177 ? 1.176 3.315 0.237 1.00 84.44 177 GLN A O 1
ATOM 1341 N N . GLN A 1 178 ? 1.625 2.109 -1.605 1.00 83.69 178 GLN A N 1
ATOM 1342 C CA . GLN A 1 178 ? 2.994 2.588 -1.763 1.00 83.69 178 GLN A CA 1
ATOM 1343 C C . GLN A 1 178 ? 3.040 4.081 -2.113 1.00 83.69 178 GLN A C 1
ATOM 1345 O O . GLN A 1 178 ? 3.826 4.821 -1.520 1.00 83.69 178 GLN A O 1
ATOM 1350 N N . LEU A 1 179 ? 2.144 4.561 -2.981 1.00 82.56 179 LEU A N 1
ATOM 1351 C CA . LEU A 1 179 ? 1.989 5.991 -3.276 1.00 82.56 179 LEU A CA 1
ATOM 1352 C C . LEU A 1 179 ? 1.530 6.778 -2.036 1.00 82.56 179 LEU A C 1
ATOM 1354 O O . LEU A 1 179 ? 1.996 7.894 -1.798 1.00 82.56 179 LEU A O 1
ATOM 1358 N N . GLY A 1 180 ? 0.675 6.176 -1.207 1.00 79.06 180 GLY A N 1
ATOM 1359 C CA . GLY A 1 180 ? 0.192 6.746 0.047 1.00 79.06 180 GLY A CA 1
ATOM 1360 C C . GLY A 1 180 ? 1.217 6.831 1.177 1.00 79.06 180 GLY A C 1
ATOM 1361 O O . GLY A 1 180 ? 1.074 7.672 2.066 1.00 79.06 180 GLY A O 1
ATOM 1362 N N . ALA A 1 181 ? 2.252 5.987 1.152 1.00 78.62 181 ALA A N 1
ATOM 1363 C CA . ALA A 1 181 ? 3.269 5.934 2.200 1.00 78.62 181 ALA A CA 1
ATOM 1364 C C . ALA A 1 181 ? 4.115 7.217 2.271 1.00 78.62 181 ALA A C 1
ATOM 1366 O O . ALA A 1 181 ? 4.556 7.605 3.352 1.00 78.62 181 ALA A O 1
ATOM 1367 N N . GLN A 1 182 ? 4.318 7.901 1.140 1.00 74.62 182 GLN A N 1
ATOM 1368 C CA . GLN A 1 182 ? 5.135 9.112 1.072 1.00 74.62 182 GLN A CA 1
ATOM 1369 C C . GLN A 1 182 ? 4.570 10.100 0.044 1.00 74.62 182 GLN A C 1
ATOM 1371 O O . GLN A 1 182 ? 4.944 10.101 -1.129 1.00 74.62 182 GLN A O 1
ATOM 1376 N N . LEU A 1 183 ? 3.700 10.994 0.509 1.00 77.06 183 LEU A N 1
ATOM 1377 C CA . LEU A 1 183 ? 3.006 11.982 -0.328 1.00 77.06 183 LEU A CA 1
ATOM 1378 C C . LEU A 1 183 ? 3.786 13.291 -0.557 1.00 77.06 183 LEU A C 1
ATOM 1380 O O . LEU A 1 183 ? 3.363 14.119 -1.359 1.00 77.06 183 LEU A O 1
ATOM 1384 N N . SER A 1 184 ? 4.915 13.498 0.129 1.00 73.88 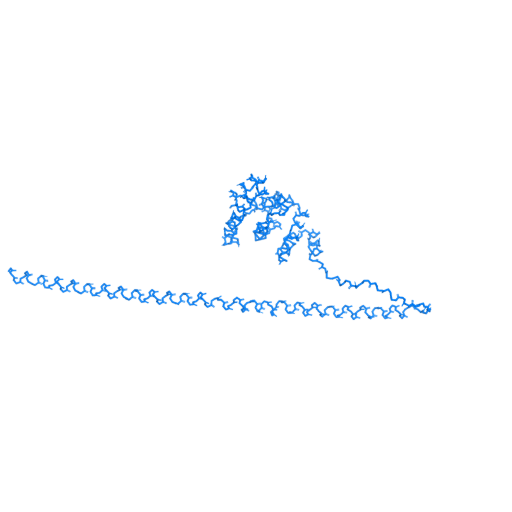184 SER A N 1
ATOM 1385 C CA . SER A 1 184 ? 5.683 14.755 0.064 1.00 73.88 184 SER A CA 1
ATOM 1386 C C . SER A 1 184 ? 6.497 14.937 -1.223 1.00 73.88 184 SER A C 1
ATOM 1388 O O . SER A 1 184 ? 6.961 16.037 -1.500 1.00 73.88 184 SER A O 1
ATOM 1390 N N . THR A 1 185 ? 6.720 13.870 -1.992 1.00 75.25 185 THR A N 1
ATOM 1391 C CA . THR A 1 185 ? 7.449 13.900 -3.270 1.00 75.25 185 THR A CA 1
ATOM 1392 C C . THR A 1 185 ? 6.504 13.596 -4.420 1.00 75.25 185 THR A C 1
ATOM 1394 O O . THR A 1 185 ? 5.684 12.685 -4.296 1.00 75.25 185 THR A O 1
ATOM 1397 N N . ASP A 1 186 ? 6.613 14.352 -5.516 1.00 75.12 186 ASP A N 1
ATOM 1398 C CA . ASP A 1 186 ? 5.788 14.199 -6.725 1.00 75.12 186 ASP A CA 1
ATOM 1399 C C . ASP A 1 186 ? 4.280 14.125 -6.430 1.00 75.12 186 ASP A C 1
ATOM 1401 O O . ASP A 1 186 ? 3.541 13.338 -7.020 1.00 75.12 186 ASP A O 1
ATOM 1405 N N . THR A 1 187 ? 3.816 14.957 -5.490 1.00 81.31 187 THR A N 1
ATOM 1406 C CA . THR A 1 187 ? 2.454 14.926 -4.937 1.00 81.31 187 THR A CA 1
ATOM 1407 C C . THR A 1 187 ? 1.378 14.937 -6.021 1.00 81.31 187 THR A C 1
ATOM 1409 O O . THR A 1 187 ? 0.449 14.144 -5.955 1.00 81.31 187 THR A O 1
ATOM 1412 N N . THR A 1 188 ? 1.510 15.781 -7.046 1.00 84.19 188 THR A N 1
ATOM 1413 C CA . THR A 1 188 ? 0.518 15.873 -8.129 1.00 84.19 188 THR A CA 1
ATOM 1414 C C . THR A 1 188 ? 0.393 14.563 -8.911 1.00 84.19 188 THR A C 1
ATOM 1416 O O . THR A 1 188 ? -0.719 14.073 -9.079 1.00 84.19 188 THR A O 1
ATOM 1419 N N . LEU A 1 189 ? 1.522 13.961 -9.311 1.00 86.25 189 LEU A N 1
ATOM 1420 C CA . LEU A 1 189 ? 1.540 12.684 -10.031 1.00 86.25 189 LEU A CA 1
ATOM 1421 C C . LEU A 1 189 ? 0.929 11.571 -9.176 1.00 86.25 189 LEU A C 1
ATOM 1423 O O . LEU A 1 189 ? 0.083 10.814 -9.641 1.00 86.25 189 LEU A O 1
ATOM 1427 N N . LYS A 1 190 ? 1.323 11.488 -7.900 1.00 83.56 190 LYS A N 1
ATOM 1428 C CA . LYS A 1 190 ? 0.807 10.463 -6.986 1.00 83.56 190 LYS A CA 1
ATOM 1429 C C . LYS A 1 190 ? -0.695 10.595 -6.782 1.00 83.56 190 LYS A C 1
ATOM 1431 O O . LYS A 1 190 ? -1.387 9.588 -6.811 1.00 83.56 190 LYS A O 1
ATOM 1436 N N . LEU A 1 191 ? -1.208 11.812 -6.601 1.00 84.44 191 LEU A N 1
ATOM 1437 C CA . LEU A 1 191 ? -2.642 12.043 -6.420 1.00 84.44 191 LEU A CA 1
ATOM 1438 C C . LEU A 1 191 ? -3.451 11.715 -7.679 1.00 84.44 191 LEU A C 1
ATOM 1440 O O . LEU A 1 191 ? -4.556 11.190 -7.555 1.00 84.44 191 LEU A O 1
ATOM 1444 N N . GLU A 1 192 ? -2.908 11.983 -8.865 1.00 85.62 192 GLU A N 1
ATOM 1445 C CA . GLU A 1 192 ? -3.517 11.595 -10.139 1.00 85.62 192 GLU A CA 1
ATOM 1446 C C . GLU A 1 192 ? -3.592 10.071 -10.279 1.00 85.62 192 GLU A C 1
ATOM 1448 O O . GLU A 1 192 ? -4.677 9.525 -10.469 1.00 85.62 192 GLU A O 1
ATOM 1453 N N . TRP A 1 193 ? -2.481 9.370 -10.050 1.00 87.19 193 TRP A N 1
ATOM 1454 C CA . TRP A 1 193 ? -2.450 7.906 -10.043 1.00 87.19 193 TRP A CA 1
ATOM 1455 C C . TRP A 1 193 ? -3.392 7.306 -9.003 1.00 87.19 193 TRP A C 1
ATOM 1457 O O . TRP A 1 193 ? -4.170 6.409 -9.311 1.00 87.19 193 TRP A O 1
ATOM 1467 N N . MET A 1 194 ? -3.375 7.827 -7.776 1.00 86.00 194 MET A N 1
ATOM 1468 C CA . MET A 1 194 ? -4.288 7.386 -6.726 1.00 86.00 194 MET A CA 1
ATOM 1469 C C . MET A 1 194 ? -5.745 7.572 -7.146 1.00 86.00 194 MET A C 1
ATOM 1471 O O . MET A 1 194 ? -6.563 6.709 -6.847 1.00 86.00 194 MET A O 1
ATOM 1475 N N . LYS A 1 195 ? -6.084 8.661 -7.844 1.00 85.12 195 LYS A N 1
ATOM 1476 C CA . LYS A 1 195 ? -7.446 8.922 -8.326 1.00 85.12 195 LYS A CA 1
ATOM 1477 C C . LYS A 1 195 ? -7.877 7.889 -9.351 1.00 85.12 195 LYS A C 1
ATOM 1479 O O . LYS A 1 195 ? -8.950 7.320 -9.182 1.00 85.12 195 LYS A O 1
ATOM 1484 N N . GLU A 1 196 ? -7.049 7.622 -10.352 1.00 84.50 196 GLU A N 1
ATOM 1485 C CA . GLU A 1 196 ? -7.379 6.644 -11.390 1.00 84.50 196 GLU A CA 1
ATOM 1486 C C . GLU A 1 196 ? -7.466 5.222 -10.821 1.00 84.50 196 GLU A C 1
ATOM 1488 O O . GLU A 1 196 ? -8.427 4.506 -11.104 1.00 84.50 196 GLU A O 1
ATOM 1493 N N . ILE A 1 197 ? -6.570 4.850 -9.899 1.00 85.19 197 ILE A N 1
ATOM 1494 C CA . ILE A 1 197 ? -6.667 3.577 -9.170 1.00 85.19 197 ILE A CA 1
ATOM 1495 C C . ILE A 1 197 ? -7.976 3.505 -8.373 1.00 85.19 197 ILE A C 1
ATOM 1497 O O . ILE A 1 197 ? -8.662 2.492 -8.411 1.00 85.19 197 ILE A O 1
ATOM 1501 N N . SER A 1 198 ? -8.358 4.582 -7.679 1.00 83.25 198 SER A N 1
ATOM 1502 C CA . SER A 1 198 ? -9.586 4.617 -6.866 1.00 83.25 198 SER A CA 1
ATOM 1503 C C . SER A 1 198 ? -10.862 4.419 -7.689 1.00 83.25 198 SER A C 1
ATOM 1505 O O . SER A 1 198 ? -11.854 3.936 -7.150 1.00 83.25 198 SER A O 1
ATOM 1507 N N . LEU A 1 199 ? -10.857 4.838 -8.959 1.00 83.12 199 LEU A N 1
ATOM 1508 C CA . LEU A 1 199 ? -11.994 4.709 -9.874 1.00 83.12 199 LEU A CA 1
ATOM 1509 C C . LEU A 1 199 ? -12.105 3.306 -10.483 1.00 83.12 199 LEU A C 1
ATOM 1511 O O . LEU A 1 199 ? -13.213 2.882 -10.793 1.00 83.12 199 LEU A O 1
ATOM 1515 N N . ASN A 1 200 ? -10.979 2.602 -10.620 1.00 80.06 200 ASN A N 1
ATOM 1516 C CA . ASN A 1 200 ? -10.890 1.270 -11.231 1.00 80.06 200 ASN A CA 1
ATOM 1517 C C . ASN A 1 200 ? -10.769 0.126 -10.209 1.00 80.06 200 ASN A C 1
ATOM 1519 O O . ASN A 1 200 ? -10.692 -1.047 -10.580 1.00 80.06 200 ASN A O 1
ATOM 1523 N N . LEU A 1 201 ? -10.720 0.457 -8.917 1.00 80.56 201 LEU A N 1
ATOM 1524 C CA . LEU A 1 201 ? -10.662 -0.525 -7.844 1.00 80.56 201 LEU A CA 1
ATOM 1525 C C . LEU A 1 201 ? -12.040 -1.163 -7.643 1.00 80.56 201 LEU A C 1
ATOM 1527 O O . LEU A 1 201 ? -12.987 -0.494 -7.220 1.00 80.56 201 LEU A O 1
ATOM 1531 N N . ASP A 1 202 ? -12.125 -2.470 -7.868 1.00 77.06 202 ASP A N 1
ATOM 1532 C CA . ASP A 1 202 ? -13.327 -3.243 -7.581 1.00 77.06 202 ASP A CA 1
ATOM 1533 C C . ASP A 1 202 ? -13.314 -3.708 -6.120 1.00 77.06 202 ASP A C 1
ATOM 1535 O O . ASP A 1 202 ? -12.612 -4.648 -5.743 1.00 77.06 202 ASP A O 1
ATOM 1539 N N . LYS A 1 203 ? -14.101 -3.032 -5.277 1.00 70.94 203 LYS A N 1
ATOM 1540 C CA . LYS A 1 203 ? -14.188 -3.316 -3.836 1.00 70.94 203 LYS A CA 1
ATOM 1541 C C . LYS A 1 203 ? -14.853 -4.665 -3.529 1.00 70.94 203 LYS A C 1
ATOM 1543 O O . LYS A 1 203 ? -14.707 -5.143 -2.404 1.00 70.94 203 LYS A O 1
ATOM 1548 N N . ASP A 1 204 ? -15.547 -5.261 -4.497 1.00 68.19 204 ASP A N 1
ATOM 1549 C CA . ASP A 1 204 ? -16.265 -6.528 -4.349 1.00 68.19 204 ASP A CA 1
ATOM 1550 C C . ASP A 1 204 ? -15.431 -7.738 -4.818 1.00 68.19 204 ASP A C 1
ATOM 1552 O O . ASP A 1 204 ? -15.867 -8.884 -4.689 1.00 68.19 204 ASP A O 1
ATOM 1556 N N . CYS A 1 205 ? -14.207 -7.512 -5.312 1.00 72.25 205 CYS A N 1
ATOM 1557 C CA . CYS A 1 205 ? -13.298 -8.573 -5.733 1.00 72.25 205 CYS A CA 1
ATOM 1558 C C . CYS A 1 205 ? -12.858 -9.451 -4.540 1.00 72.25 205 CYS A C 1
ATOM 1560 O O . CYS A 1 205 ? -12.286 -8.971 -3.556 1.00 72.25 205 CYS A O 1
ATOM 1562 N N . GLU A 1 206 ? -13.101 -10.763 -4.644 1.00 71.12 206 GLU A N 1
ATOM 1563 C CA . GLU A 1 206 ? -12.875 -11.755 -3.578 1.00 71.12 206 GLU A CA 1
ATOM 1564 C C . GLU A 1 206 ? -11.410 -11.802 -3.105 1.00 71.12 206 GLU A C 1
ATOM 1566 O O . GLU A 1 206 ? -11.146 -11.934 -1.907 1.00 71.12 206 GLU A O 1
ATOM 1571 N N . ASP A 1 207 ? -10.461 -11.585 -4.022 1.00 68.94 207 ASP A N 1
ATOM 1572 C CA . ASP A 1 207 ? -9.022 -11.617 -3.744 1.00 68.94 207 ASP A CA 1
ATOM 1573 C C . ASP A 1 207 ? -8.554 -10.466 -2.849 1.00 68.94 207 ASP A C 1
ATOM 1575 O O . ASP A 1 207 ? -7.592 -10.621 -2.095 1.00 68.94 207 ASP A O 1
ATOM 1579 N N . ILE A 1 208 ? -9.220 -9.307 -2.909 1.00 71.88 208 ILE A N 1
ATOM 1580 C CA . ILE A 1 208 ? -8.807 -8.099 -2.181 1.00 71.88 208 ILE A CA 1
ATOM 1581 C C . ILE A 1 208 ? -9.733 -7.761 -1.008 1.00 71.88 208 ILE A C 1
ATOM 1583 O O . ILE A 1 208 ? -9.333 -7.017 -0.111 1.00 71.88 208 ILE A O 1
ATOM 1587 N N . ALA A 1 209 ? -10.942 -8.328 -0.966 1.00 75.75 209 ALA A N 1
ATOM 1588 C CA . ALA A 1 209 ? -11.983 -8.009 0.013 1.00 75.75 209 ALA A CA 1
ATOM 1589 C C . ALA A 1 209 ? -11.532 -8.153 1.480 1.00 75.75 209 ALA A C 1
ATOM 1591 O O . ALA A 1 209 ? -12.030 -7.450 2.360 1.00 75.75 209 ALA A O 1
ATOM 1592 N N . THR A 1 210 ? -10.561 -9.033 1.748 1.00 77.88 210 THR A N 1
ATOM 1593 C CA . THR A 1 210 ? -10.065 -9.297 3.109 1.00 77.88 210 THR A CA 1
ATOM 1594 C C . THR A 1 210 ? -9.137 -8.197 3.638 1.00 77.88 210 THR A C 1
ATOM 1596 O O . THR A 1 210 ? -9.158 -7.922 4.834 1.00 77.88 210 THR A O 1
ATOM 1599 N N . TYR A 1 211 ? -8.324 -7.558 2.786 1.00 78.25 211 TYR A N 1
ATOM 1600 C CA . TYR A 1 211 ? -7.289 -6.601 3.220 1.00 78.25 211 TYR A CA 1
ATOM 1601 C C . TYR A 1 211 ? -7.456 -5.188 2.650 1.00 78.25 211 TYR A C 1
ATOM 1603 O O . TYR A 1 211 ? -6.978 -4.226 3.256 1.00 78.25 211 TYR A O 1
ATOM 1611 N N . ALA A 1 212 ? -8.149 -5.025 1.520 1.00 77.94 212 ALA A N 1
ATOM 1612 C CA . ALA A 1 212 ? -8.379 -3.722 0.904 1.00 77.94 212 ALA A CA 1
ATOM 1613 C C . ALA A 1 212 ? -9.030 -2.709 1.867 1.00 77.94 212 ALA A C 1
ATOM 1615 O O . ALA A 1 212 ? -8.525 -1.588 1.945 1.00 77.94 212 ALA A O 1
ATOM 1616 N N . PRO A 1 213 ? -10.056 -3.055 2.678 1.00 82.56 213 PRO A N 1
ATOM 1617 C CA . PRO A 1 213 ? -10.660 -2.098 3.608 1.00 82.56 213 PRO A CA 1
ATOM 1618 C C . PRO A 1 213 ? -9.667 -1.529 4.631 1.00 82.56 213 PRO A C 1
ATOM 1620 O O . PRO A 1 213 ? -9.691 -0.331 4.928 1.00 82.56 213 PRO A O 1
ATOM 1623 N N . ASP A 1 214 ? -8.768 -2.363 5.156 1.00 79.38 214 ASP A N 1
ATOM 1624 C CA . ASP A 1 214 ? -7.757 -1.930 6.120 1.00 79.38 214 ASP A CA 1
ATOM 1625 C C . ASP A 1 214 ? -6.698 -1.038 5.470 1.00 79.38 214 ASP A C 1
ATOM 1627 O O . ASP A 1 214 ? -6.322 -0.013 6.048 1.00 79.38 214 ASP A O 1
ATOM 1631 N N . VAL A 1 215 ? -6.265 -1.367 4.250 1.00 81.69 215 VAL A N 1
ATOM 1632 C CA . VAL A 1 215 ? -5.321 -0.544 3.478 1.00 81.69 215 VAL A CA 1
ATOM 1633 C C . VAL A 1 215 ? -5.928 0.826 3.160 1.00 81.69 215 VAL A C 1
ATOM 1635 O O . VAL A 1 215 ? -5.298 1.852 3.423 1.00 81.69 215 VAL A O 1
ATOM 1638 N N . LEU A 1 216 ? -7.176 0.873 2.687 1.00 82.31 216 LEU A N 1
ATOM 1639 C CA . LEU A 1 216 ? -7.902 2.115 2.388 1.00 82.31 216 LEU A CA 1
ATOM 1640 C C . LEU A 1 216 ? -8.089 2.989 3.637 1.00 82.31 216 LEU A C 1
ATOM 1642 O O . LEU A 1 216 ? -7.940 4.218 3.599 1.00 82.31 216 LEU A O 1
ATOM 1646 N N . LYS A 1 217 ? -8.360 2.364 4.786 1.00 83.69 217 LYS A N 1
ATOM 1647 C CA . LYS A 1 217 ? -8.475 3.062 6.069 1.00 83.69 217 LYS A CA 1
ATOM 1648 C C . LYS A 1 217 ? -7.138 3.652 6.514 1.00 83.69 217 LYS A C 1
ATOM 1650 O O . LYS A 1 217 ? -7.103 4.811 6.935 1.00 83.69 217 LYS A O 1
ATOM 1655 N N . GLN A 1 218 ? -6.047 2.891 6.414 1.00 82.44 218 GLN A N 1
ATOM 1656 C CA . GLN A 1 218 ? -4.698 3.376 6.725 1.00 82.44 218 GLN A CA 1
ATOM 1657 C C . GLN A 1 218 ? -4.306 4.539 5.812 1.00 82.44 218 GLN A C 1
ATOM 1659 O O . GLN A 1 218 ? -3.834 5.572 6.290 1.00 82.44 218 GLN A O 1
ATOM 1664 N N . LEU A 1 219 ? -4.597 4.417 4.520 1.00 84.25 219 LEU A N 1
ATOM 1665 C CA . LEU A 1 219 ? -4.364 5.457 3.530 1.00 84.25 219 LEU A CA 1
ATOM 1666 C C . LEU A 1 219 ? -5.132 6.739 3.856 1.00 84.25 219 LEU A C 1
ATOM 1668 O O . LEU A 1 219 ? -4.556 7.821 3.860 1.00 84.25 219 LEU A O 1
ATOM 1672 N N . THR A 1 220 ? -6.405 6.630 4.233 1.00 85.06 220 THR A N 1
ATOM 1673 C CA . THR A 1 220 ? -7.215 7.785 4.646 1.00 85.06 220 THR A CA 1
ATOM 1674 C C . THR A 1 220 ? -6.601 8.510 5.848 1.00 85.06 220 THR A C 1
ATOM 1676 O O . THR A 1 220 ? -6.624 9.740 5.919 1.00 85.06 220 THR A O 1
ATOM 1679 N N . VAL A 1 221 ? -6.036 7.774 6.811 1.00 85.88 221 VAL A N 1
ATOM 1680 C CA . VAL A 1 221 ? -5.331 8.368 7.959 1.00 85.88 221 VAL A CA 1
ATOM 1681 C C . VAL A 1 221 ? -4.044 9.064 7.508 1.00 85.88 221 VAL A C 1
ATOM 1683 O O . VAL A 1 221 ? -3.814 10.212 7.898 1.00 85.88 221 VAL A O 1
ATOM 1686 N N . ALA A 1 222 ? -3.251 8.424 6.645 1.00 81.62 222 ALA A N 1
ATOM 1687 C CA . ALA A 1 222 ? -2.039 9.009 6.076 1.00 81.62 222 ALA A CA 1
ATOM 1688 C C . ALA A 1 222 ? -2.350 10.302 5.303 1.00 81.62 222 ALA A C 1
ATOM 1690 O O . ALA A 1 222 ? -1.743 11.342 5.560 1.00 81.62 222 ALA A O 1
ATOM 1691 N N . MET A 1 223 ? -3.383 10.295 4.461 1.00 82.38 223 MET A N 1
ATOM 1692 C CA . MET A 1 223 ? -3.836 11.462 3.703 1.00 82.38 223 MET A CA 1
ATOM 1693 C C . MET A 1 223 ? -4.336 12.593 4.602 1.00 82.38 223 MET A C 1
ATOM 1695 O O . MET A 1 223 ? -4.041 13.751 4.328 1.00 82.38 223 MET A O 1
ATOM 1699 N N . LYS A 1 224 ? -5.041 12.301 5.704 1.00 85.44 224 LYS A N 1
ATOM 1700 C CA . LYS A 1 224 ? -5.441 13.325 6.692 1.00 85.44 224 LYS A CA 1
ATOM 1701 C C . LYS A 1 224 ? -4.236 13.958 7.381 1.00 85.44 224 LYS A C 1
ATOM 1703 O O . LYS A 1 224 ? -4.215 15.173 7.597 1.00 85.44 224 LYS A O 1
ATOM 1708 N N . SER A 1 225 ? -3.236 13.145 7.717 1.00 85.25 225 SER A N 1
ATOM 1709 C CA . SER A 1 225 ? -1.988 13.640 8.299 1.00 85.25 225 SER A CA 1
ATOM 1710 C C . SER A 1 225 ? -1.235 14.536 7.309 1.00 85.25 225 SER A C 1
ATOM 1712 O O . SER A 1 225 ? -0.812 15.631 7.676 1.00 85.25 225 SER A O 1
ATOM 1714 N N . PHE A 1 226 ? -1.191 14.147 6.030 1.00 83.06 226 PHE A N 1
ATOM 1715 C CA . PHE A 1 226 ? -0.586 14.932 4.959 1.00 83.06 226 PHE A CA 1
ATOM 1716 C C . PHE A 1 226 ? -1.384 16.201 4.633 1.00 83.06 226 PHE A C 1
ATOM 1718 O O . PHE A 1 226 ? -0.799 17.261 4.477 1.00 83.06 226 PHE A O 1
ATOM 1725 N N . ALA A 1 227 ? -2.717 16.162 4.633 1.00 85.19 227 ALA A N 1
ATOM 1726 C CA . ALA A 1 227 ? -3.561 17.339 4.400 1.00 85.19 227 ALA A CA 1
ATOM 1727 C C . ALA A 1 227 ? -3.339 18.462 5.436 1.00 85.19 227 ALA A C 1
ATOM 1729 O O . ALA A 1 227 ? -3.668 19.622 5.183 1.00 85.19 227 ALA A O 1
ATOM 1730 N N . SER A 1 228 ? -2.780 18.126 6.603 1.00 84.75 228 SER A N 1
ATOM 1731 C CA . SER A 1 228 ? -2.414 19.094 7.642 1.00 84.75 228 SER A CA 1
ATOM 1732 C C . SER A 1 228 ? -1.079 19.806 7.359 1.00 84.75 228 SER A C 1
ATOM 1734 O O . SER A 1 228 ? -0.812 20.862 7.946 1.00 84.75 228 SER A O 1
ATOM 1736 N N . THR A 1 229 ? -0.243 19.279 6.455 1.00 84.69 229 THR A N 1
ATOM 1737 C CA . THR A 1 229 ? 1.044 19.877 6.067 1.00 84.69 229 THR A CA 1
ATOM 1738 C C . THR A 1 229 ? 0.853 21.062 5.108 1.00 84.69 229 THR A C 1
ATOM 1740 O O . THR A 1 229 ? -0.202 21.207 4.487 1.00 84.69 229 THR A O 1
ATOM 1743 N N . PRO A 1 230 ? 1.847 21.963 4.976 1.00 77.88 230 PRO A N 1
ATOM 1744 C CA . PRO A 1 230 ? 1.775 23.087 4.041 1.00 77.88 230 PRO A CA 1
ATOM 1745 C C . PRO A 1 230 ? 1.587 22.659 2.584 1.00 77.88 230 PRO A C 1
ATOM 1747 O O . PRO A 1 230 ? 0.838 23.311 1.863 1.00 77.88 230 PRO A O 1
ATOM 1750 N N . GLU A 1 231 ? 2.227 21.560 2.187 1.00 77.19 231 GLU A N 1
ATOM 1751 C CA . GLU A 1 231 ? 2.141 20.972 0.847 1.00 77.19 231 GLU A CA 1
ATOM 1752 C C . GLU A 1 231 ? 0.755 20.365 0.607 1.00 77.19 231 GLU A C 1
ATOM 1754 O O . GLU A 1 231 ? 0.103 20.697 -0.378 1.00 77.19 231 GLU A O 1
ATOM 1759 N N . GLY A 1 232 ? 0.231 19.583 1.557 1.00 76.06 232 GLY A N 1
ATOM 1760 C CA . GLY A 1 232 ? -1.101 18.984 1.437 1.00 76.06 232 GLY A CA 1
ATOM 1761 C C . GLY A 1 232 ? -2.244 20.003 1.411 1.00 76.06 232 GLY A C 1
ATOM 1762 O O . GLY A 1 232 ? -3.317 19.718 0.877 1.00 76.06 232 GLY A O 1
ATOM 1763 N N . ARG A 1 233 ? -2.032 21.223 1.924 1.00 80.50 233 ARG A N 1
ATOM 1764 C CA . ARG A 1 233 ? -3.014 22.313 1.800 1.00 80.50 233 ARG A CA 1
ATOM 1765 C C . ARG A 1 233 ? -3.192 22.800 0.362 1.00 80.50 233 ARG A C 1
ATOM 1767 O O . ARG A 1 233 ? -4.285 23.265 0.044 1.00 80.50 233 ARG A O 1
ATOM 1774 N N . LEU A 1 234 ? -2.170 22.686 -0.489 1.00 83.62 234 LEU A N 1
ATOM 1775 C CA . LEU A 1 234 ? -2.263 23.061 -1.905 1.00 83.62 234 LEU A CA 1
ATOM 1776 C C . LEU A 1 234 ? -3.201 22.115 -2.667 1.00 83.62 234 LEU A C 1
ATOM 1778 O O . LEU A 1 234 ? -4.003 22.575 -3.473 1.00 83.62 234 LEU A O 1
ATOM 1782 N N . HIS A 1 235 ? -3.185 20.829 -2.314 1.00 81.50 235 HIS A N 1
ATOM 1783 C CA . HIS A 1 235 ? -3.993 19.767 -2.930 1.00 81.50 235 HIS A CA 1
ATOM 1784 C C . HIS A 1 235 ? -5.210 19.358 -2.083 1.00 81.50 235 HIS A C 1
ATOM 1786 O O . HIS A 1 235 ? -5.727 18.242 -2.161 1.00 81.50 235 HIS A O 1
ATOM 1792 N N . SER A 1 236 ? -5.697 20.261 -1.225 1.00 81.06 236 SER A N 1
ATOM 1793 C CA . SER A 1 236 ? -6.764 19.970 -0.253 1.00 81.06 236 SER A CA 1
ATOM 1794 C C . SER A 1 236 ? -8.084 19.521 -0.900 1.00 81.06 236 SER A C 1
ATOM 1796 O O . SER A 1 236 ? -8.882 18.813 -0.279 1.00 81.06 236 SER A O 1
ATOM 1798 N N . THR A 1 237 ? -8.352 19.948 -2.135 1.00 83.56 237 THR A N 1
ATOM 1799 C CA . THR A 1 237 ? -9.550 19.537 -2.879 1.00 83.56 237 THR A CA 1
ATOM 1800 C C . THR A 1 237 ? -9.399 18.124 -3.436 1.00 83.56 237 THR A C 1
ATOM 1802 O O . THR A 1 237 ? -10.297 17.317 -3.198 1.00 83.56 237 THR A O 1
ATOM 1805 N N . GLU A 1 238 ? -8.274 17.784 -4.081 1.00 82.88 238 GLU A N 1
ATOM 1806 C CA . GLU A 1 238 ? -8.035 16.417 -4.573 1.00 82.88 238 GLU A CA 1
ATOM 1807 C C . GLU A 1 238 ? -7.995 15.408 -3.423 1.00 82.88 238 GLU A C 1
ATOM 1809 O O . GLU A 1 238 ? -8.677 14.387 -3.479 1.00 82.88 238 GLU A O 1
ATOM 1814 N N . LEU A 1 239 ? -7.296 15.729 -2.329 1.00 83.62 239 LEU A N 1
ATOM 1815 C CA . LEU A 1 239 ? -7.234 14.874 -1.140 1.00 83.62 239 LEU A CA 1
ATOM 1816 C C . LEU A 1 239 ? -8.629 14.601 -0.561 1.00 83.62 239 LEU A C 1
ATOM 1818 O O . LEU A 1 239 ? -8.929 13.474 -0.176 1.00 83.62 239 LEU A O 1
ATOM 1822 N N . ARG A 1 240 ? -9.510 15.612 -0.509 1.00 83.81 240 ARG A N 1
ATOM 1823 C CA . ARG A 1 240 ? -10.890 15.437 -0.023 1.00 83.81 240 ARG A CA 1
ATOM 1824 C C . ARG A 1 240 ? -11.750 14.587 -0.946 1.00 83.81 240 ARG A C 1
ATOM 1826 O O . ARG A 1 240 ? -12.591 13.849 -0.439 1.00 83.81 240 ARG A O 1
ATOM 1833 N N . LEU A 1 241 ? -11.578 14.714 -2.260 1.00 84.62 241 LEU A N 1
ATOM 1834 C CA . LEU A 1 241 ? -12.294 13.889 -3.231 1.00 84.62 241 LEU A CA 1
ATOM 1835 C C . LEU A 1 241 ? -11.845 12.431 -3.125 1.00 84.62 241 LEU A C 1
ATOM 1837 O O . LEU A 1 241 ? -12.690 11.556 -2.969 1.00 84.62 241 LEU A O 1
ATOM 1841 N N . LEU A 1 242 ? -10.535 12.186 -3.090 1.00 83.06 242 LEU A N 1
ATOM 1842 C CA . LEU A 1 242 ? -9.965 10.852 -2.911 1.00 83.06 242 LEU A CA 1
ATOM 1843 C C . LEU A 1 242 ? -10.442 10.189 -1.618 1.00 83.06 242 LEU A C 1
ATOM 1845 O O . LEU A 1 242 ? -10.976 9.091 -1.667 1.00 83.06 242 LEU A O 1
ATOM 1849 N N . MET A 1 243 ? -10.368 10.884 -0.478 1.00 81.81 243 MET A N 1
ATOM 1850 C CA . MET A 1 243 ? -10.864 10.370 0.811 1.00 81.81 243 MET A CA 1
ATOM 1851 C C . MET A 1 243 ? -12.375 10.077 0.843 1.00 81.81 243 MET A C 1
ATOM 1853 O O . MET A 1 243 ? -12.859 9.519 1.823 1.00 81.81 243 MET A O 1
ATOM 1857 N N . ARG A 1 244 ? -13.144 10.542 -0.148 1.00 83.06 244 ARG A N 1
ATOM 1858 C CA . ARG A 1 244 ? -14.582 10.267 -0.261 1.00 83.06 244 ARG A CA 1
ATOM 1859 C C . ARG A 1 244 ? -14.876 9.089 -1.190 1.00 83.06 244 ARG A C 1
ATOM 1861 O O . ARG A 1 244 ? -15.921 8.466 -1.035 1.00 83.06 244 ARG A O 1
ATOM 1868 N N . VAL A 1 245 ? -14.007 8.852 -2.170 1.00 80.44 245 VAL A N 1
ATOM 1869 C CA . VAL A 1 245 ? -14.112 7.741 -3.127 1.00 80.44 245 VAL A CA 1
ATOM 1870 C C . VAL A 1 245 ? -13.545 6.453 -2.522 1.00 80.44 245 VAL A C 1
ATOM 1872 O O . VAL A 1 245 ? -14.137 5.385 -2.692 1.00 80.44 245 VAL A O 1
ATOM 1875 N N . LEU A 1 246 ? -12.433 6.565 -1.790 1.00 74.38 246 LEU A N 1
ATOM 1876 C CA . LEU A 1 246 ? -11.786 5.488 -1.037 1.00 74.38 246 LEU A CA 1
ATOM 1877 C C . LEU A 1 246 ? -12.645 5.064 0.160 1.00 74.38 246 LEU A C 1
ATOM 1879 O O . LEU A 1 246 ? -12.984 3.857 0.209 1.00 74.38 246 LEU A O 1
#

Foldseek 3Di:
DVVVVVVVVVVVVVVVVVVVVVVVVVVVVVVVVVVVVVVVVVVVVVVVVVVVVVVVVVCCVPPVVVVVVVVVVVVVVVVVVVVVVVVVVVVVDDDDDDPPPPDPPDDPDDPPPDLLNVLVVCVVVLLLQVSLVSQLVVLDLVSLVVSLVVDDLCVQQPPVCVVPRSHDLVSLLSSLLSLLVDCPPPVVSSLVSLVSSLVPRDCPDPVCVVPSVVSLVVSLVSLVVQCPDPVVVVVVPSSVVSNVSD

InterPro domains:
  IPR044938 Enhancer of mRNA-decapping protein 4, conserved C-terminal domain superfamily [G3DSA:1.10.220.100] (167-246)
  IPR045152 Enhancer of mRNA-decapping protein 4-like [PTHR15598] (108-246)
  IPR049404 Enhancer of mRNA-decapping protein 4, C-terminal [PF21289] (119-242)

Radius of gyration: 34.24 Å; chains: 1; bounding box: 110×51×96 Å

pLDDT: mean 73.19, std 13.98, range [35.31, 91.5]

Secondary structure (DSSP, 8-state):
-HHHHHHHHHHHHHHHHHHHHHHHHHHHHHHHHHHHHHHHHHHHHHTTSHHHHHHHHHHIIIIIHHHHHHHHHHHHHHHHHHHHHHHHHHHHS---------------------HHHHHHHHHHHT-HHHHHHHHHHTT-HHHHHHHHHHS-HHHHSSTTTTSS-SS-HHHHHHHHHHHHH-TTSSHHHHHHHHHHHHHH--TT-TTTTTTHHHHHHHHHHHHHHHHTSTTTTTTHHHHHHHHHH-

Sequence (246 aa):
VAATEQLLTTMEKRLQKSVTAEVRSQFKSMQQSLEGKIKSEVREVLASEEPVVAAFRQSFQELIIPSFEAATQRMFDQINDAVVKGVAESAATGGANGAVRVRPAAAPAVPSLSPQEEISELLAENEYNEAMMKALGEKDLGLVTWLCQQLDTAILFGDGADEHPPLSQTVLVCLLQQLGAQLSTDTTLKLEWMKEISLNLDKDCEDIATYAPDVLKQLTVAMKSFASTPEGRLHSTELRLLMRVL